Protein AF-X1H3B6-F1 (afdb_monomer)

Sequence (189 aa):
FWPEGYKQVIREDARQLIGAQLNDGKRLRHIYQQQYSEKYTDLNQFAGKIADMIAIGTENGADDAFDNIITAFLTESPLPEVRRHARYFWPQAPPEGAKKRLQQVIVDEYSQDDVYTHAYKVGYGCNARDNANKGSYRTFDEFINQVVQLVVTGAMNGTDDMLEAIYWSFVTPRPLPPARRHPRRLKVW

Mean predicted aligned error: 6.25 Å

pLDDT: mean 84.86, std 8.66, range [59.31, 93.81]

Foldseek 3Di:
DDDCVLLVLLVPQQLVVQLVQCPVPVVCVVLCVPFPVVPAVDSSRVSSVLSLLLSLLLQQLLVVLVVQQVVCLVVLHDRDDLDADPDDFPPDDGDPVSLVVSLVVQCVRPVPPVSLVVSQQARAECNHPDGPNHHVDPDSVRVSSVSSSSSSRSSNRSSRVLRVQQVVCSVPVHDRDDSDHDDDDDPPD

Nearest PDB structures (foldseek):
  3nrh-assembly1_B-2  TM=2.679E-01  e=5.923E+00  Bacteroides fragilis YCH46
  7yca-assembly1_L  TM=1.876E-01  e=9.319E+00  Ostreococcus tauri

Solvent-accessible surface area (backbone atoms only — not comparable to full-atom values): 10426 Å² total; per-residue (Å²): 101,69,88,57,66,48,53,50,47,38,57,54,50,43,25,51,56,41,30,50,52,48,56,50,87,48,72,54,49,65,59,36,66,77,76,37,53,93,79,28,97,44,70,65,58,47,36,46,50,52,18,52,32,31,31,34,19,22,48,42,17,25,51,53,34,47,53,52,46,50,49,18,57,77,66,64,43,65,74,74,77,83,73,70,70,97,69,88,62,82,72,66,78,75,56,71,68,55,50,52,50,41,41,49,42,42,49,65,61,45,72,75,29,66,69,53,54,46,43,34,55,52,36,32,21,60,80,21,67,96,40,100,35,49,45,78,20,87,44,70,67,58,45,52,51,50,54,37,52,36,28,54,36,22,19,50,38,18,29,52,53,36,46,49,48,44,52,48,23,66,76,43,94,46,74,72,66,87,69,70,69,74,76,86,59,71,69,89,124

Radius of gyration: 18.9 Å; Cα contacts (8 Å, |Δi|>4): 238; chains: 1; bounding box: 44×29×54 Å

Structure (mmCIF, N/CA/C/O backbone):
data_AF-X1H3B6-F1
#
_entry.id   AF-X1H3B6-F1
#
loop_
_atom_site.group_PDB
_atom_site.id
_atom_site.type_symbol
_atom_site.label_atom_id
_atom_site.label_alt_id
_atom_site.label_comp_id
_atom_site.label_asym_id
_atom_site.label_entity_id
_atom_site.label_seq_id
_atom_site.pdbx_PDB_ins_code
_atom_site.Cartn_x
_atom_site.Cartn_y
_atom_site.Cartn_z
_atom_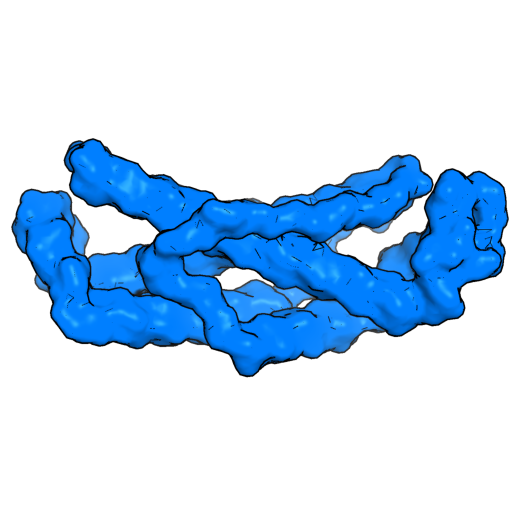site.occupancy
_atom_site.B_iso_or_equiv
_atom_site.auth_seq_id
_atom_site.auth_comp_id
_atom_site.auth_asym_id
_atom_site.auth_atom_id
_atom_site.pdbx_PDB_model_num
ATOM 1 N N . PHE A 1 1 ? -6.137 7.517 -15.887 1.00 63.03 1 PHE A N 1
ATOM 2 C CA . PHE A 1 1 ? -6.202 7.297 -14.427 1.00 63.03 1 PHE A CA 1
ATOM 3 C C . PHE A 1 1 ? -5.251 6.181 -14.054 1.00 63.03 1 PHE A C 1
ATOM 5 O O . PHE A 1 1 ? -4.904 5.398 -14.933 1.00 63.03 1 PHE A O 1
ATOM 12 N N . TRP A 1 2 ? -4.810 6.140 -12.801 1.00 64.94 2 TRP A N 1
ATOM 13 C CA . TRP A 1 2 ? -4.069 4.994 -12.279 1.00 64.94 2 TRP A CA 1
ATOM 14 C C . TRP A 1 2 ? -4.979 3.754 -12.305 1.00 64.94 2 TRP A C 1
ATOM 16 O O . TRP A 1 2 ? -6.174 3.907 -12.029 1.00 64.94 2 TRP A O 1
ATOM 26 N N . PRO A 1 3 ? -4.468 2.572 -12.689 1.00 67.12 3 PRO A N 1
ATOM 27 C CA . PRO A 1 3 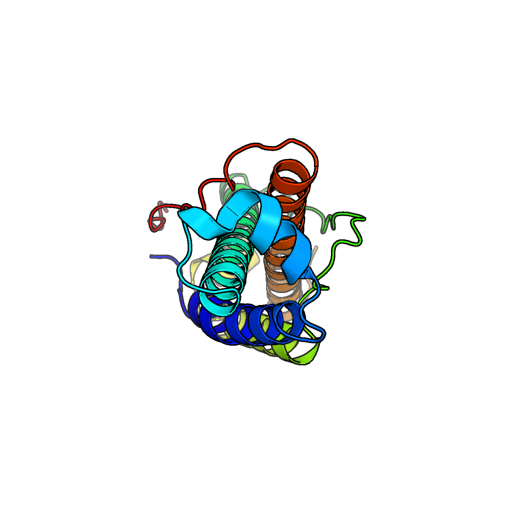? -5.146 1.299 -12.453 1.00 67.12 3 PRO A CA 1
ATOM 28 C C . PRO A 1 3 ? -5.543 1.148 -10.975 1.00 67.12 3 PRO A C 1
ATOM 30 O O . PRO A 1 3 ? -4.916 1.736 -10.098 1.00 67.12 3 PRO A O 1
ATOM 33 N N . GLU A 1 4 ? -6.638 0.442 -10.687 1.00 77.81 4 GLU A N 1
ATOM 34 C CA . GLU A 1 4 ? -7.249 0.411 -9.342 1.00 77.81 4 GLU A CA 1
ATOM 35 C C . GLU A 1 4 ? -7.472 -1.017 -8.820 1.00 77.81 4 GLU A C 1
ATOM 37 O O . GLU A 1 4 ? -7.959 -1.187 -7.698 1.00 77.81 4 GLU A O 1
ATOM 42 N N . GLY A 1 5 ? -7.107 -2.048 -9.587 1.00 80.50 5 GLY A N 1
ATOM 43 C CA . GLY A 1 5 ? -7.247 -3.448 -9.198 1.00 80.50 5 GLY A CA 1
ATOM 44 C C . GLY A 1 5 ? -6.457 -3.759 -7.933 1.00 80.50 5 GLY A C 1
ATOM 45 O O . GLY A 1 5 ? -6.979 -4.407 -7.024 1.00 80.50 5 GLY A O 1
ATOM 46 N N . TYR A 1 6 ? -5.247 -3.204 -7.790 1.00 78.88 6 TYR A N 1
ATOM 47 C CA . TYR A 1 6 ? -4.457 -3.370 -6.564 1.00 78.88 6 TYR A CA 1
ATOM 48 C C . TYR A 1 6 ? -5.176 -2.812 -5.321 1.00 78.88 6 TYR A C 1
ATOM 50 O O . TYR A 1 6 ? -5.094 -3.396 -4.238 1.00 78.88 6 TYR A O 1
ATOM 58 N N . LYS A 1 7 ? -5.943 -1.719 -5.462 1.00 84.31 7 LYS A N 1
ATOM 59 C CA . LYS A 1 7 ? -6.728 -1.149 -4.354 1.00 84.31 7 LYS A CA 1
ATOM 60 C C . LYS A 1 7 ? -7.863 -2.073 -3.951 1.00 84.31 7 LYS A C 1
ATOM 62 O O . LYS A 1 7 ? -8.186 -2.140 -2.769 1.00 84.31 7 LYS A O 1
ATOM 67 N N . GLN A 1 8 ? -8.470 -2.784 -4.899 1.00 84.44 8 GLN A N 1
ATOM 68 C CA . GLN A 1 8 ? -9.493 -3.777 -4.582 1.00 84.44 8 GLN A CA 1
ATOM 69 C C . GLN A 1 8 ? -8.902 -4.934 -3.773 1.00 84.44 8 GLN A C 1
ATOM 71 O O . GLN A 1 8 ? -9.449 -5.261 -2.721 1.00 84.44 8 GLN A O 1
ATOM 76 N N . VAL A 1 9 ? -7.741 -5.456 -4.185 1.00 83.62 9 VAL A N 1
ATOM 77 C CA . VAL A 1 9 ? -7.013 -6.486 -3.424 1.00 83.62 9 VAL A CA 1
ATOM 78 C C . VAL A 1 9 ? -6.739 -6.007 -1.999 1.00 83.62 9 VAL A C 1
ATOM 80 O O . VAL A 1 9 ? -7.072 -6.704 -1.048 1.00 83.62 9 VAL A O 1
ATOM 83 N N . ILE A 1 10 ? -6.213 -4.791 -1.822 1.00 82.81 10 ILE A N 1
ATOM 84 C CA . ILE A 1 10 ? -5.955 -4.227 -0.487 1.00 82.81 10 ILE A CA 1
ATOM 85 C C . ILE A 1 10 ? -7.252 -4.116 0.329 1.00 82.81 10 ILE A C 1
ATOM 87 O O . ILE A 1 10 ? -7.294 -4.518 1.490 1.00 82.81 10 ILE A O 1
ATOM 91 N N . ARG A 1 11 ? -8.331 -3.596 -0.260 1.00 84.44 11 ARG A N 1
ATOM 92 C CA . ARG A 1 11 ? -9.607 -3.378 0.443 1.00 84.44 11 ARG A CA 1
ATOM 93 C C . ARG A 1 11 ? -10.281 -4.665 0.884 1.00 84.44 11 ARG A C 1
ATOM 95 O O . ARG A 1 11 ? -10.920 -4.668 1.932 1.00 84.44 11 ARG A O 1
ATOM 102 N N . GLU A 1 12 ? -10.186 -5.717 0.086 1.00 83.62 12 GLU A N 1
ATOM 103 C CA . GLU A 1 12 ? -10.805 -7.005 0.388 1.00 83.62 12 GLU A CA 1
ATOM 104 C C . GLU A 1 12 ? -9.906 -7.822 1.317 1.00 83.62 12 GLU A C 1
ATOM 106 O O . GLU A 1 12 ? -10.321 -8.177 2.423 1.00 83.62 12 GLU A O 1
ATOM 111 N N . ASP A 1 13 ? -8.651 -8.037 0.922 1.00 76.38 13 ASP A N 1
ATOM 112 C CA . ASP A 1 13 ? -7.733 -8.915 1.639 1.00 76.38 13 ASP A CA 1
ATOM 113 C C . ASP A 1 13 ? -7.246 -8.288 2.942 1.00 76.38 13 ASP A C 1
ATOM 115 O O . ASP A 1 13 ? -7.352 -8.912 4.000 1.00 76.38 13 ASP A O 1
ATOM 119 N N . ALA A 1 14 ? -6.723 -7.055 2.903 1.00 72.62 14 ALA A N 1
ATOM 120 C CA . ALA A 1 14 ? -6.140 -6.449 4.097 1.00 72.62 14 ALA A CA 1
ATOM 121 C C . ALA A 1 14 ? -7.218 -6.259 5.164 1.00 72.62 14 ALA A C 1
ATOM 123 O O . ALA A 1 14 ? -7.026 -6.669 6.305 1.00 72.62 14 ALA A O 1
ATOM 124 N N . ARG A 1 15 ? -8.394 -5.744 4.787 1.00 79.38 15 ARG A N 1
ATOM 125 C CA . ARG A 1 15 ? -9.508 -5.536 5.719 1.00 79.38 15 ARG A CA 1
ATOM 126 C C . ARG A 1 15 ? -9.959 -6.830 6.393 1.00 79.38 15 ARG A C 1
ATOM 128 O O . ARG A 1 15 ? -10.126 -6.840 7.612 1.00 79.38 15 ARG A O 1
ATOM 135 N N . GLN A 1 16 ? -10.167 -7.904 5.629 1.00 81.50 16 GLN A N 1
ATOM 136 C CA . GLN A 1 16 ? -10.618 -9.181 6.189 1.00 81.50 16 GLN A CA 1
ATOM 137 C C . GLN A 1 16 ? -9.561 -9.797 7.105 1.00 81.50 16 GLN A C 1
ATOM 139 O O . GLN A 1 16 ? -9.873 -10.206 8.222 1.00 81.50 16 GLN A O 1
ATOM 144 N N . LEU A 1 17 ? -8.305 -9.824 6.659 1.00 77.75 17 LEU A N 1
ATOM 145 C CA . LEU A 1 17 ? -7.204 -10.435 7.401 1.00 77.75 17 LEU A CA 1
ATOM 146 C C . LEU A 1 17 ? -6.888 -9.673 8.688 1.00 77.75 17 LEU A C 1
ATOM 148 O O . LEU A 1 17 ? -6.747 -10.276 9.751 1.00 77.75 17 LEU A O 1
ATOM 152 N N . ILE A 1 18 ? -6.824 -8.346 8.605 1.00 79.75 18 ILE A N 1
ATOM 153 C CA . ILE A 1 18 ? -6.600 -7.468 9.752 1.00 79.75 18 ILE A CA 1
ATOM 154 C C . ILE A 1 18 ? -7.791 -7.553 10.699 1.00 79.75 18 ILE A C 1
ATOM 156 O O . ILE A 1 18 ? -7.600 -7.752 11.892 1.00 79.75 18 ILE A O 1
ATOM 160 N N . GLY A 1 19 ? -9.021 -7.480 10.186 1.00 80.44 19 GLY A N 1
ATOM 161 C CA . GLY A 1 19 ? -10.229 -7.612 10.997 1.00 80.44 19 GLY A CA 1
ATOM 162 C C . GLY A 1 19 ? -10.286 -8.939 11.757 1.00 80.44 19 GLY A C 1
ATOM 163 O O . GLY A 1 19 ? -10.630 -8.949 12.939 1.00 80.44 19 GLY A O 1
ATOM 164 N N . ALA A 1 20 ? -9.898 -10.047 11.121 1.00 80.94 20 ALA A N 1
ATOM 165 C CA . ALA A 1 20 ? -9.808 -11.349 11.775 1.00 80.94 20 ALA A CA 1
ATOM 166 C C . ALA A 1 20 ? -8.770 -11.345 12.905 1.00 80.94 20 ALA A C 1
ATOM 168 O O . ALA A 1 20 ? -9.092 -11.756 14.017 1.00 80.94 20 ALA A O 1
ATOM 169 N N . GLN A 1 21 ? -7.566 -10.815 12.662 1.00 81.44 21 GLN A N 1
ATOM 170 C CA . GLN A 1 21 ? -6.537 -10.704 13.701 1.00 81.44 21 GLN A CA 1
ATOM 171 C C . GLN A 1 21 ? -6.991 -9.804 14.857 1.00 81.44 21 GLN A C 1
ATOM 173 O O . GLN A 1 21 ? -6.836 -10.175 16.014 1.00 81.44 21 GLN A O 1
ATOM 178 N N . LEU A 1 22 ? -7.595 -8.650 14.566 1.00 81.38 22 LEU A N 1
ATOM 179 C CA . LEU A 1 22 ? -8.051 -7.699 15.583 1.00 81.38 22 LEU A CA 1
ATOM 180 C C . LEU A 1 22 ? -9.157 -8.266 16.482 1.00 81.38 22 LEU A C 1
ATOM 182 O O . LEU A 1 22 ? -9.197 -7.964 17.679 1.00 81.38 22 LEU A O 1
ATOM 186 N N . ASN A 1 23 ? -10.046 -9.078 15.910 1.00 79.38 23 ASN A N 1
ATOM 187 C CA . ASN A 1 23 ? -11.125 -9.736 16.643 1.00 79.38 23 ASN A CA 1
ATOM 188 C C . ASN A 1 23 ? -10.660 -11.006 17.369 1.00 79.38 23 ASN A C 1
ATOM 190 O O . ASN A 1 23 ? -11.274 -11.394 18.370 1.00 79.38 23 ASN A O 1
ATOM 194 N N . ASP A 1 24 ? -9.568 -11.623 16.917 1.00 77.81 24 ASP A N 1
ATOM 195 C CA . ASP A 1 24 ? -8.990 -12.791 17.564 1.00 77.81 24 ASP A CA 1
ATOM 196 C C . ASP A 1 24 ? -8.481 -12.454 18.977 1.00 77.81 24 ASP A C 1
ATOM 198 O O . ASP A 1 24 ? -7.784 -11.465 19.231 1.00 77.81 24 ASP A O 1
ATOM 202 N N . GLY A 1 25 ? -8.910 -13.252 19.953 1.00 66.06 25 GLY A N 1
ATOM 203 C CA . GLY A 1 25 ? -8.585 -13.062 21.369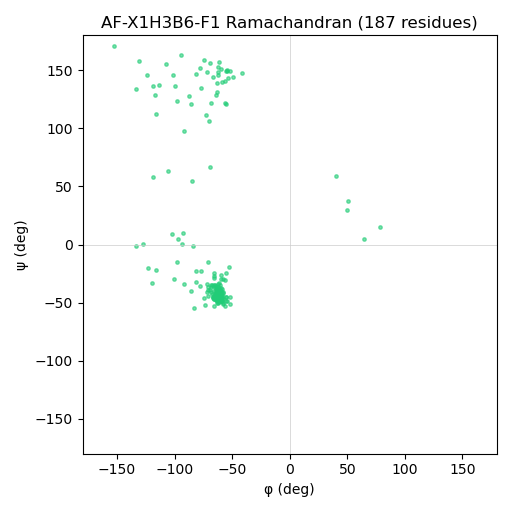 1.00 66.06 25 GLY A CA 1
ATOM 204 C C . GLY A 1 25 ? -9.121 -11.775 22.017 1.00 66.06 25 GLY A C 1
ATOM 205 O O . GLY A 1 25 ? -8.815 -11.526 23.182 1.00 66.06 25 GLY A O 1
ATOM 206 N N . LYS A 1 26 ? -9.919 -10.953 21.312 1.00 78.62 26 LYS A N 1
ATOM 207 C CA . LYS A 1 26 ? -10.509 -9.695 21.825 1.00 78.62 26 LYS A CA 1
ATOM 208 C C . LYS A 1 26 ? -9.473 -8.764 22.474 1.00 78.62 26 LYS A C 1
ATOM 210 O O . LYS A 1 26 ? -9.767 -8.094 23.466 1.00 78.62 26 LYS A O 1
ATOM 215 N N . ARG A 1 27 ? -8.261 -8.707 21.911 1.00 80.38 27 ARG A N 1
ATOM 216 C CA . ARG A 1 27 ? -7.100 -7.996 22.486 1.00 80.38 27 ARG A CA 1
ATOM 217 C C . ARG A 1 27 ? -7.338 -6.498 22.683 1.00 80.38 27 ARG A C 1
ATOM 219 O O . ARG A 1 27 ? -6.818 -5.907 23.622 1.00 80.38 27 ARG A O 1
ATOM 226 N N . LEU A 1 28 ? -8.181 -5.902 21.843 1.00 87.38 28 LEU A N 1
ATOM 227 C CA . LEU A 1 28 ? -8.551 -4.490 21.926 1.00 87.38 28 LEU A CA 1
ATOM 228 C C . LEU A 1 28 ? -9.689 -4.188 22.912 1.00 87.38 28 LEU A C 1
ATOM 230 O O . LEU A 1 28 ? -10.049 -3.026 23.081 1.00 87.38 28 LEU A O 1
ATOM 234 N N . ARG A 1 29 ? -10.258 -5.199 23.586 1.00 90.06 29 ARG A N 1
ATOM 235 C CA . ARG A 1 29 ? -11.416 -5.028 24.480 1.00 90.06 29 ARG A CA 1
ATOM 236 C C . ARG A 1 29 ? -11.174 -3.979 25.559 1.00 90.06 29 ARG A C 1
ATOM 238 O O . ARG A 1 29 ? -12.056 -3.162 25.798 1.00 90.06 29 ARG A O 1
ATOM 245 N N . HIS A 1 30 ? -10.010 -4.017 26.203 1.00 90.00 30 HIS A N 1
ATOM 246 C CA . HIS A 1 30 ? -9.697 -3.100 27.297 1.00 90.00 30 HIS A CA 1
ATOM 247 C C . HIS A 1 30 ? -9.634 -1.645 26.812 1.00 90.00 30 HIS A C 1
ATOM 249 O O . HIS A 1 30 ? -10.301 -0.781 27.373 1.00 90.00 30 HIS A O 1
ATOM 255 N N . ILE A 1 31 ? -8.915 -1.407 25.710 1.00 90.19 31 ILE A N 1
ATOM 256 C CA . ILE A 1 31 ? -8.791 -0.088 25.074 1.00 90.19 31 ILE A CA 1
ATOM 257 C C . ILE A 1 31 ? -10.166 0.422 24.628 1.00 90.19 31 ILE A C 1
ATOM 259 O O . ILE A 1 31 ? -10.526 1.562 24.912 1.00 90.19 31 ILE A O 1
ATOM 263 N N . TYR A 1 32 ? -10.963 -0.437 23.986 1.00 91.00 32 TYR A N 1
ATOM 264 C CA . TYR A 1 32 ? -12.329 -0.113 23.585 1.00 91.00 32 TYR A CA 1
ATOM 265 C C . TYR A 1 32 ? -13.176 0.340 24.780 1.00 91.00 32 TYR A C 1
ATOM 267 O O . TYR A 1 32 ? -13.749 1.425 24.749 1.00 91.00 32 TYR A O 1
ATOM 275 N N . GLN A 1 33 ? -13.221 -0.462 25.847 1.00 91.75 33 GLN A N 1
ATOM 276 C CA . GLN A 1 33 ? -14.041 -0.173 27.024 1.00 91.75 33 GLN A CA 1
ATOM 277 C C . GLN A 1 33 ? -13.644 1.137 27.704 1.00 91.75 33 GLN A C 1
ATOM 279 O O . GLN A 1 33 ? -14.528 1.891 28.102 1.00 91.75 33 GLN A O 1
ATOM 284 N N . GLN A 1 34 ? -12.341 1.406 27.813 1.00 91.56 34 GLN A N 1
ATOM 285 C CA . GLN A 1 34 ? -11.827 2.579 28.516 1.00 91.56 34 GLN A CA 1
ATOM 286 C C . GLN A 1 34 ? -11.933 3.882 27.725 1.00 91.56 34 GLN A C 1
ATOM 288 O O . GLN A 1 34 ? -12.120 4.929 28.333 1.00 91.56 34 GLN A O 1
ATOM 293 N N . GLN A 1 35 ? -11.751 3.842 26.403 1.00 90.12 35 GLN A N 1
ATOM 294 C CA . GLN A 1 35 ? -11.510 5.061 25.620 1.00 90.12 35 GLN A CA 1
ATOM 295 C C . GLN A 1 35 ? -12.517 5.285 24.486 1.00 90.12 35 GLN A C 1
ATOM 297 O O . GLN A 1 35 ? -12.638 6.402 23.990 1.00 90.12 35 GLN A O 1
ATOM 302 N N . TYR A 1 36 ? -13.222 4.242 24.039 1.00 90.69 36 TYR A N 1
ATOM 303 C CA . TYR A 1 36 ? -13.956 4.281 22.769 1.00 90.69 36 TYR A CA 1
ATOM 304 C C . TYR A 1 36 ? -15.390 3.732 22.841 1.00 90.69 36 TYR A C 1
ATOM 306 O O . TYR A 1 36 ? -16.104 3.785 21.840 1.00 90.69 36 TYR A O 1
ATOM 314 N N . SER A 1 37 ? -15.840 3.256 24.003 1.00 92.62 37 SER A N 1
ATOM 315 C CA . SER A 1 37 ? -17.166 2.653 24.211 1.00 92.62 37 SER A CA 1
ATOM 316 C C . SER A 1 37 ? -18.332 3.629 24.040 1.00 92.62 37 SER A C 1
ATOM 318 O O . SER A 1 37 ? -19.426 3.217 23.676 1.00 92.62 37 SER A O 1
ATOM 320 N N . GLU A 1 38 ? -18.101 4.928 24.229 1.00 92.75 38 GLU A N 1
ATOM 321 C CA . GLU A 1 38 ? -19.108 5.966 23.966 1.00 92.75 38 GLU A CA 1
ATOM 322 C C . GLU A 1 38 ? -19.262 6.277 22.468 1.00 92.75 38 GLU A C 1
ATOM 324 O O . GLU A 1 38 ? -20.290 6.796 22.036 1.00 92.75 38 GLU A O 1
ATOM 329 N N . LYS A 1 39 ? -18.235 5.975 21.660 1.00 92.06 39 LYS A N 1
ATOM 330 C CA . LYS A 1 39 ? -18.176 6.334 20.235 1.00 92.06 39 LYS A CA 1
ATOM 331 C C . LYS A 1 39 ? -18.533 5.179 19.302 1.00 92.06 39 LYS A C 1
ATOM 333 O O . LYS A 1 39 ? -19.018 5.424 18.198 1.00 92.06 39 LYS A O 1
ATOM 338 N N . TYR A 1 40 ? -18.260 3.946 19.712 1.00 93.00 40 TYR A N 1
ATOM 339 C CA . TYR A 1 40 ? -18.560 2.745 18.938 1.00 93.00 40 TYR A CA 1
ATOM 340 C C . TYR A 1 40 ? -19.528 1.871 19.724 1.00 93.00 40 TYR A C 1
ATOM 342 O O . TYR A 1 40 ? -19.358 1.680 20.921 1.00 93.00 40 TYR A O 1
ATOM 350 N N . THR A 1 41 ? -20.533 1.338 19.038 1.00 91.94 41 THR A N 1
ATOM 351 C CA . THR A 1 41 ? -21.616 0.542 19.624 1.00 91.94 41 THR A CA 1
ATOM 352 C C . THR A 1 41 ? -21.109 -0.772 20.214 1.00 91.94 41 THR A C 1
ATOM 354 O O . THR A 1 41 ? -21.621 -1.237 21.230 1.00 91.94 41 THR A O 1
ATOM 357 N N . ASP A 1 42 ? -20.099 -1.376 19.586 1.00 92.31 42 ASP A N 1
ATOM 358 C CA . ASP A 1 42 ? -19.481 -2.606 20.058 1.00 92.31 42 ASP A CA 1
ATOM 359 C C . ASP A 1 42 ? -18.009 -2.733 19.625 1.00 92.31 42 ASP A C 1
ATOM 361 O O . ASP A 1 42 ? -17.480 -1.967 18.810 1.00 92.31 42 ASP A O 1
ATOM 365 N N . LEU A 1 43 ? -17.338 -3.744 20.188 1.00 89.12 43 LEU A N 1
ATOM 366 C CA . LEU A 1 43 ? -15.933 -4.043 19.910 1.00 89.12 43 LEU A CA 1
ATOM 367 C C . LEU A 1 43 ? -15.682 -4.399 18.436 1.00 89.12 43 LEU A C 1
ATOM 369 O O . LEU A 1 43 ? -14.616 -4.073 17.917 1.00 89.12 43 LEU A O 1
ATOM 373 N N . ASN A 1 44 ? -16.636 -5.041 17.756 1.00 89.88 44 ASN A N 1
ATOM 374 C CA . ASN A 1 44 ? -16.473 -5.430 16.356 1.00 89.88 44 ASN A CA 1
ATOM 375 C C . ASN A 1 44 ? -16.518 -4.196 15.451 1.00 89.88 44 ASN A C 1
ATOM 377 O O . ASN A 1 44 ? -15.733 -4.103 14.509 1.00 89.88 44 ASN A O 1
ATOM 381 N N . GLN A 1 45 ? -17.387 -3.227 15.746 1.00 91.25 45 GLN A N 1
ATOM 382 C CA . GLN A 1 45 ? -17.437 -1.955 15.030 1.00 91.25 45 GLN A CA 1
ATOM 383 C C . GLN A 1 45 ? -16.133 -1.168 15.218 1.00 91.25 45 GLN A C 1
ATOM 385 O O . GLN A 1 45 ? -15.596 -0.623 14.252 1.00 91.25 45 GLN A O 1
ATOM 390 N N . PHE A 1 46 ? -15.589 -1.148 16.438 1.00 92.19 46 PHE A N 1
ATOM 391 C CA . PHE A 1 46 ? -14.293 -0.531 16.726 1.00 92.19 46 PHE A CA 1
ATOM 392 C C . PHE A 1 46 ? -13.143 -1.213 15.964 1.00 92.19 46 PHE A C 1
ATOM 394 O O . PHE A 1 46 ? -12.381 -0.544 15.264 1.00 92.19 46 PHE A O 1
ATOM 401 N N . ALA A 1 47 ? -13.052 -2.544 16.031 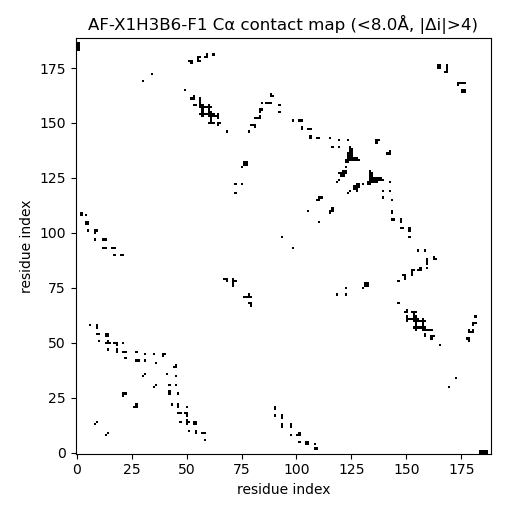1.00 91.19 47 ALA A N 1
ATOM 402 C CA . ALA A 1 47 ? -12.042 -3.322 15.316 1.00 91.19 47 ALA A CA 1
ATOM 403 C C . ALA A 1 47 ? -12.173 -3.181 13.790 1.00 91.19 47 ALA A C 1
ATOM 405 O O . ALA A 1 47 ? -11.175 -3.000 13.095 1.00 91.19 47 ALA A O 1
ATOM 406 N N . GLY A 1 48 ? -13.403 -3.187 13.270 1.00 90.31 48 GLY A N 1
ATOM 407 C CA . GLY A 1 48 ? -13.691 -2.948 11.858 1.00 90.31 48 GLY A CA 1
ATOM 408 C C . GLY A 1 48 ? -13.238 -1.562 11.409 1.00 90.31 48 GLY A C 1
ATOM 409 O O . GLY A 1 48 ? -12.648 -1.426 10.338 1.00 90.31 48 GLY A O 1
ATOM 410 N N . LYS A 1 49 ? -13.414 -0.538 12.256 1.00 92.44 49 LYS A N 1
ATOM 411 C CA . LYS A 1 49 ? -12.912 0.803 11.953 1.00 92.44 49 LYS A CA 1
ATOM 412 C C . LYS A 1 49 ? -11.387 0.841 11.893 1.00 92.44 49 LYS A C 1
ATOM 414 O O . LYS A 1 49 ? -10.855 1.448 10.973 1.00 92.44 49 LYS A O 1
ATOM 419 N N . ILE A 1 50 ? -10.693 0.191 12.825 1.00 92.06 50 ILE A N 1
ATOM 420 C CA . ILE A 1 50 ? -9.225 0.086 12.805 1.00 92.06 50 ILE A CA 1
ATOM 421 C C . ILE A 1 50 ? -8.756 -0.637 11.536 1.00 92.06 50 ILE A C 1
ATOM 423 O O . ILE A 1 50 ? -7.839 -0.158 10.874 1.00 92.06 50 ILE A O 1
ATOM 427 N N . ALA A 1 51 ? -9.418 -1.729 11.144 1.00 90.62 51 ALA A N 1
ATOM 428 C CA . ALA A 1 51 ? -9.101 -2.440 9.906 1.00 90.62 51 ALA A CA 1
ATOM 429 C C . ALA A 1 51 ? -9.263 -1.551 8.660 1.00 90.62 51 ALA A C 1
ATOM 431 O O . ALA A 1 51 ? -8.388 -1.547 7.796 1.00 90.62 51 ALA A O 1
ATOM 432 N N . ASP A 1 52 ? -10.332 -0.749 8.594 1.00 90.81 52 ASP A N 1
ATOM 433 C CA . ASP A 1 52 ? -10.536 0.223 7.512 1.00 90.81 52 ASP A CA 1
ATOM 434 C C . ASP A 1 52 ? -9.420 1.272 7.473 1.00 90.81 52 ASP A C 1
ATOM 436 O O . ASP A 1 52 ? -8.954 1.652 6.400 1.00 90.81 52 ASP A O 1
ATOM 440 N N . MET A 1 53 ? -8.993 1.755 8.643 1.00 92.94 53 MET A N 1
ATOM 441 C CA . MET A 1 53 ? -7.919 2.739 8.742 1.00 92.94 53 MET A CA 1
ATOM 442 C C . MET A 1 53 ? -6.605 2.166 8.222 1.00 92.94 53 MET A C 1
ATOM 444 O O . MET A 1 53 ? -5.956 2.809 7.401 1.00 92.94 53 MET A O 1
ATOM 448 N N . ILE A 1 54 ? -6.253 0.949 8.643 1.00 91.12 54 ILE A N 1
ATOM 449 C CA . ILE A 1 54 ? -5.033 0.274 8.195 1.00 91.12 54 ILE A CA 1
ATOM 450 C C . ILE A 1 54 ? -5.079 0.029 6.685 1.00 91.12 54 ILE A C 1
ATOM 452 O O . ILE A 1 54 ? -4.112 0.362 6.013 1.00 91.12 54 ILE A O 1
ATOM 456 N N . ALA A 1 55 ? -6.204 -0.439 6.132 1.00 90.12 55 ALA A N 1
ATOM 457 C CA . ALA A 1 55 ? -6.352 -0.612 4.684 1.00 90.12 55 ALA A CA 1
ATOM 458 C C . ALA A 1 55 ? -6.157 0.707 3.914 1.00 90.12 55 ALA A C 1
ATOM 460 O O . ALA A 1 55 ? -5.521 0.719 2.863 1.00 90.12 55 ALA A O 1
ATOM 461 N N . ILE A 1 56 ? -6.647 1.832 4.449 1.00 91.50 56 ILE A N 1
ATOM 462 C CA . ILE A 1 56 ? -6.391 3.163 3.877 1.00 91.50 56 ILE A CA 1
ATOM 463 C C . ILE A 1 56 ? -4.905 3.533 3.974 1.00 91.50 56 ILE A C 1
ATOM 465 O O . ILE A 1 56 ? -4.366 4.080 3.018 1.00 91.50 56 ILE A O 1
ATOM 469 N N . GLY A 1 57 ? -4.235 3.218 5.085 1.00 92.19 57 GLY A N 1
ATOM 470 C CA . GLY A 1 57 ? -2.783 3.378 5.214 1.00 92.19 57 GLY A CA 1
ATOM 471 C C . GLY A 1 57 ? -2.017 2.573 4.164 1.00 92.19 57 GLY A C 1
ATOM 472 O O . GLY A 1 57 ? -1.146 3.113 3.488 1.00 92.19 57 GLY A O 1
ATOM 473 N N . THR A 1 58 ? -2.398 1.311 3.956 1.00 90.31 58 THR A N 1
ATOM 474 C CA . THR A 1 58 ? -1.841 0.443 2.912 1.00 90.31 58 THR A CA 1
ATOM 475 C C . THR A 1 58 ? -2.052 1.026 1.510 1.00 90.31 58 THR A C 1
ATOM 477 O O . THR A 1 58 ? -1.115 1.047 0.717 1.00 90.31 58 THR A O 1
ATOM 480 N N . GLU A 1 59 ? -3.259 1.522 1.202 1.00 90.88 59 GLU A N 1
ATOM 481 C CA . GLU A 1 59 ? -3.555 2.199 -0.071 1.00 90.88 59 GLU A CA 1
ATOM 482 C C . GLU A 1 59 ? -2.664 3.439 -0.255 1.00 90.88 59 GLU A C 1
ATOM 484 O O . GLU A 1 59 ? -2.029 3.580 -1.296 1.00 90.88 59 GLU A O 1
ATOM 489 N N . ASN A 1 60 ? -2.572 4.303 0.759 1.00 91.44 60 ASN A N 1
ATOM 490 C CA . ASN A 1 60 ? -1.791 5.537 0.676 1.00 91.44 60 ASN A CA 1
ATOM 491 C C . ASN A 1 60 ? -0.290 5.257 0.497 1.00 91.44 60 ASN A C 1
ATOM 493 O O . ASN A 1 60 ? 0.348 5.887 -0.335 1.00 91.44 60 ASN A O 1
ATOM 497 N N . GLY A 1 61 ? 0.264 4.270 1.206 1.00 91.69 61 GLY A N 1
ATOM 498 C CA . GLY A 1 61 ? 1.667 3.890 1.036 1.00 91.69 61 GLY A CA 1
ATOM 499 C C . GLY A 1 61 ? 1.977 3.308 -0.348 1.00 91.69 61 GLY A C 1
ATOM 500 O O . GLY A 1 61 ? 3.056 3.544 -0.894 1.00 91.69 61 GLY A O 1
ATOM 501 N N . ALA A 1 62 ? 1.033 2.569 -0.944 1.00 90.75 62 ALA A N 1
ATOM 502 C CA . ALA A 1 62 ? 1.152 2.108 -2.327 1.00 90.75 62 ALA A CA 1
ATOM 503 C C . ALA A 1 62 ? 1.120 3.291 -3.307 1.00 90.75 62 ALA A C 1
ATOM 505 O O . ALA A 1 62 ? 1.964 3.369 -4.198 1.00 90.75 62 ALA A O 1
ATOM 506 N N . ASP A 1 63 ? 0.187 4.226 -3.106 1.00 90.06 63 ASP A N 1
ATOM 507 C CA . ASP A 1 63 ? 0.078 5.456 -3.888 1.00 90.06 63 ASP A CA 1
ATOM 508 C C . ASP A 1 63 ? 1.392 6.266 -3.795 1.00 90.06 63 ASP A C 1
ATOM 510 O O . ASP A 1 63 ? 1.946 6.683 -4.810 1.00 90.06 63 ASP A O 1
ATOM 514 N N . ASP A 1 64 ? 1.965 6.461 -2.611 1.00 90.88 64 ASP A N 1
ATOM 515 C CA . ASP A 1 64 ? 3.214 7.220 -2.449 1.00 90.88 64 ASP A CA 1
ATOM 516 C C . ASP A 1 64 ? 4.416 6.550 -3.135 1.00 90.88 64 ASP A C 1
ATOM 518 O O . ASP A 1 64 ? 5.243 7.225 -3.751 1.00 90.88 64 ASP A O 1
ATOM 522 N N . ALA A 1 65 ? 4.505 5.215 -3.105 1.00 92.12 65 ALA A N 1
ATOM 523 C CA . ALA A 1 65 ? 5.526 4.485 -3.861 1.00 92.12 65 ALA A CA 1
ATOM 524 C C . ALA A 1 65 ? 5.398 4.727 -5.367 1.00 92.12 65 ALA A C 1
ATOM 526 O O . ALA A 1 65 ? 6.387 4.953 -6.064 1.00 92.12 65 ALA A O 1
ATOM 527 N N . PHE A 1 66 ? 4.165 4.708 -5.849 1.00 90.12 66 PHE A N 1
ATOM 528 C CA . PHE A 1 66 ? 3.815 4.984 -7.224 1.00 90.12 66 PHE A CA 1
ATOM 529 C C . PHE A 1 66 ? 4.213 6.405 -7.653 1.00 90.12 66 PHE A C 1
ATOM 531 O O . PHE A 1 66 ? 4.847 6.556 -8.697 1.00 90.12 66 PHE A O 1
ATOM 538 N N . ASP A 1 67 ? 3.953 7.430 -6.840 1.00 89.50 67 ASP A N 1
ATOM 539 C CA . ASP A 1 67 ? 4.408 8.802 -7.127 1.00 89.5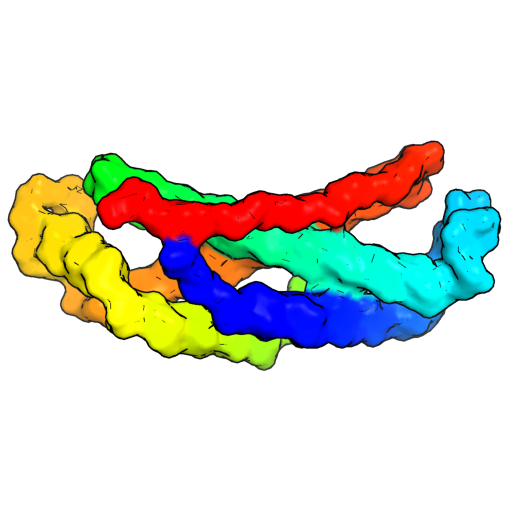0 67 ASP A CA 1
ATOM 540 C C . ASP A 1 67 ? 5.930 8.898 -7.227 1.00 89.50 67 ASP A C 1
ATOM 542 O O . ASP A 1 67 ? 6.450 9.554 -8.131 1.00 89.50 67 ASP A O 1
ATOM 546 N N . ASN A 1 68 ? 6.654 8.212 -6.341 1.00 91.19 68 ASN A N 1
ATOM 547 C CA . ASN A 1 68 ? 8.114 8.182 -6.387 1.00 91.19 68 ASN A CA 1
ATOM 548 C C . ASN A 1 68 ? 8.629 7.500 -7.664 1.00 91.19 68 ASN A C 1
ATOM 550 O O . ASN A 1 68 ? 9.574 7.988 -8.281 1.00 91.19 68 ASN A O 1
ATOM 554 N N . ILE A 1 69 ? 7.992 6.402 -8.086 1.00 91.56 69 ILE A N 1
ATOM 555 C CA . ILE A 1 69 ? 8.320 5.703 -9.337 1.00 91.56 69 ILE A CA 1
ATOM 556 C C . ILE A 1 69 ? 8.096 6.621 -10.537 1.00 91.56 69 ILE A C 1
ATOM 558 O O . ILE A 1 69 ? 8.985 6.751 -11.376 1.00 91.56 69 ILE A O 1
ATOM 562 N N . ILE A 1 70 ? 6.941 7.284 -10.628 1.00 89.25 70 ILE A N 1
ATOM 563 C CA . ILE A 1 70 ? 6.689 8.132 -11.795 1.00 89.25 70 ILE A CA 1
ATOM 564 C C . ILE A 1 70 ? 7.542 9.397 -11.771 1.00 89.25 70 ILE A C 1
ATOM 566 O O . ILE A 1 70 ? 8.005 9.837 -12.819 1.00 89.25 70 ILE A O 1
ATOM 570 N N . THR A 1 71 ? 7.819 9.954 -10.593 1.00 90.00 71 THR A N 1
ATOM 571 C CA . THR A 1 71 ? 8.793 11.044 -10.474 1.00 90.00 71 THR A CA 1
ATOM 572 C C . THR A 1 71 ? 10.135 10.610 -11.055 1.00 90.00 71 THR A C 1
ATOM 574 O O . THR A 1 71 ? 10.692 11.340 -11.867 1.00 90.00 71 THR A O 1
ATOM 577 N N . ALA A 1 72 ? 10.602 9.394 -10.743 1.00 90.19 72 ALA A N 1
ATOM 578 C CA . ALA A 1 72 ? 11.826 8.852 -11.328 1.00 90.19 72 ALA A CA 1
ATOM 579 C C . ALA A 1 72 ? 11.738 8.700 -12.856 1.00 90.19 72 ALA A C 1
ATOM 581 O O . ALA A 1 72 ? 12.712 8.993 -13.544 1.00 90.19 72 ALA A O 1
ATOM 582 N N . PHE A 1 73 ? 10.579 8.314 -13.401 1.00 89.81 73 PHE A N 1
ATOM 583 C CA . PHE A 1 73 ? 10.376 8.256 -14.853 1.00 89.81 73 PHE A CA 1
ATOM 584 C C . PHE A 1 73 ? 10.481 9.642 -15.495 1.00 89.81 73 PHE A C 1
ATOM 586 O O . PHE A 1 73 ? 11.172 9.799 -16.497 1.00 89.81 73 PHE A O 1
ATOM 593 N N . LEU A 1 74 ? 9.831 10.649 -14.906 1.00 87.19 74 LEU A N 1
ATOM 594 C CA . LEU A 1 74 ? 9.815 12.020 -15.419 1.00 87.19 74 LEU A CA 1
ATOM 595 C C . LEU A 1 74 ? 11.166 12.723 -15.330 1.00 87.19 74 LEU A C 1
ATOM 597 O O . LEU A 1 74 ? 11.500 13.525 -16.197 1.00 87.19 74 LEU A O 1
ATOM 601 N N . THR A 1 75 ? 11.923 12.460 -14.268 1.00 87.56 75 THR A N 1
ATOM 602 C CA . THR A 1 75 ? 13.259 13.030 -14.071 1.00 87.56 75 THR A CA 1
ATOM 603 C C . THR A 1 75 ? 14.357 12.127 -14.621 1.00 87.56 75 THR A C 1
ATOM 605 O O . THR A 1 75 ? 15.530 12.349 -14.319 1.00 87.56 75 THR A O 1
ATOM 608 N N . GLU A 1 76 ? 13.986 11.077 -15.364 1.00 85.50 76 GLU A N 1
ATOM 609 C CA . GLU A 1 76 ? 14.893 10.093 -15.964 1.00 85.50 76 GLU A CA 1
ATOM 610 C C . GLU A 1 76 ? 15.916 9.511 -14.965 1.00 85.50 76 GLU A C 1
ATOM 612 O O . GLU A 1 76 ? 17.039 9.139 -15.312 1.00 85.50 76 GLU A O 1
ATOM 617 N N . SER A 1 77 ? 15.520 9.445 -13.694 1.00 88.12 77 SER A N 1
ATOM 618 C CA . SER A 1 77 ? 16.355 9.100 -12.545 1.00 88.12 77 SER A CA 1
ATOM 619 C C . SER A 1 77 ? 16.254 7.611 -12.201 1.00 88.12 77 SER A C 1
ATOM 621 O O . SER A 1 77 ? 15.325 6.941 -12.651 1.00 88.12 77 SER A O 1
ATOM 623 N N . PRO A 1 78 ? 17.193 7.044 -11.418 1.00 88.56 78 PRO A N 1
ATOM 624 C CA . PRO A 1 78 ? 17.095 5.646 -11.011 1.00 88.56 78 PRO A CA 1
ATOM 625 C C . PRO A 1 78 ? 15.769 5.361 -10.306 1.00 88.56 78 PRO A C 1
ATOM 627 O O . PRO A 1 78 ? 15.238 6.233 -9.613 1.00 88.56 78 PRO A O 1
ATOM 630 N N . LEU A 1 79 ? 15.255 4.133 -10.442 1.00 89.75 79 LEU A N 1
ATOM 631 C CA . LEU A 1 79 ? 14.152 3.698 -9.590 1.00 89.75 79 LEU A CA 1
ATOM 632 C C . LEU A 1 79 ? 14.578 3.844 -8.119 1.00 89.75 79 LEU A C 1
ATOM 634 O O . LEU A 1 79 ? 15.734 3.551 -7.791 1.00 89.75 79 LEU A O 1
ATOM 638 N N . PRO A 1 80 ? 13.675 4.291 -7.230 1.00 88.81 80 PRO A N 1
ATOM 639 C CA . PRO A 1 80 ? 14.008 4.442 -5.824 1.00 88.81 80 PRO A CA 1
ATOM 640 C C . PRO A 1 80 ? 14.430 3.098 -5.223 1.00 88.81 80 PRO A C 1
ATOM 642 O O . PRO A 1 80 ? 13.994 2.030 -5.653 1.00 88.81 80 PRO A O 1
ATOM 645 N N . GLU A 1 81 ? 15.283 3.147 -4.205 1.00 87.62 81 GLU A N 1
ATOM 646 C CA . GLU A 1 81 ? 15.664 1.950 -3.462 1.00 87.62 81 GLU A CA 1
ATOM 647 C C . GLU A 1 81 ? 14.471 1.387 -2.684 1.00 87.62 81 GLU A C 1
ATOM 649 O O . GLU A 1 81 ? 13.667 2.125 -2.107 1.00 87.62 81 GLU A O 1
ATOM 654 N N . VAL A 1 82 ? 14.399 0.058 -2.592 1.00 86.06 82 VAL A N 1
ATOM 655 C CA . VAL A 1 82 ? 13.416 -0.614 -1.740 1.00 86.06 82 VAL A CA 1
ATOM 656 C C . VAL A 1 82 ? 13.796 -0.373 -0.281 1.00 86.06 82 VAL A C 1
ATOM 658 O O . VAL A 1 82 ?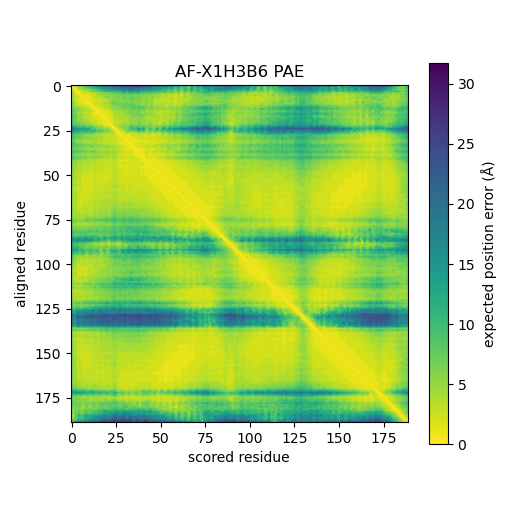 14.745 -0.964 0.234 1.00 86.06 82 VAL A O 1
ATOM 661 N N . ARG A 1 83 ? 13.049 0.495 0.404 1.00 83.00 83 ARG A N 1
ATOM 662 C CA . ARG A 1 83 ? 13.258 0.807 1.823 1.00 83.00 83 ARG A CA 1
ATOM 663 C C . ARG A 1 83 ? 12.045 0.383 2.626 1.00 83.00 83 ARG A C 1
ATOM 665 O O . ARG A 1 83 ? 10.973 0.964 2.488 1.00 83.00 83 ARG A O 1
ATOM 672 N N . ARG A 1 84 ? 12.222 -0.633 3.467 1.00 82.69 84 ARG A N 1
ATOM 673 C CA . ARG A 1 84 ? 11.174 -1.136 4.357 1.00 82.69 84 ARG A CA 1
ATOM 674 C C . ARG A 1 84 ? 11.360 -0.582 5.764 1.00 82.69 84 ARG A C 1
ATOM 676 O O . ARG A 1 84 ? 12.473 -0.601 6.289 1.00 82.69 84 ARG A O 1
ATOM 683 N N . HIS A 1 85 ? 10.274 -0.146 6.391 1.00 81.12 85 HIS A N 1
ATOM 684 C CA . HIS A 1 85 ? 10.285 0.207 7.806 1.00 81.12 85 HIS A CA 1
ATOM 685 C C . HIS A 1 85 ? 10.615 -1.028 8.663 1.00 81.12 85 HIS A C 1
ATOM 687 O O . HIS A 1 85 ? 10.040 -2.103 8.497 1.00 81.12 85 HIS A O 1
ATOM 693 N N . ALA A 1 86 ? 11.557 -0.889 9.598 1.00 72.62 86 ALA A N 1
ATOM 694 C CA . ALA A 1 86 ? 11.912 -1.942 10.552 1.00 72.62 86 ALA A CA 1
ATOM 695 C C . ALA A 1 86 ? 10.973 -1.906 11.772 1.00 72.62 86 ALA A C 1
ATOM 697 O O . ALA A 1 86 ? 11.417 -1.757 12.911 1.00 72.62 86 ALA A O 1
ATOM 698 N N . ARG A 1 87 ? 9.660 -1.961 11.529 1.00 71.88 87 ARG A N 1
ATOM 699 C CA . ARG A 1 87 ? 8.630 -1.851 12.566 1.00 71.88 87 ARG A CA 1
ATOM 700 C C . ARG A 1 87 ? 7.885 -3.178 12.687 1.00 71.88 87 ARG A C 1
ATOM 702 O O . ARG A 1 87 ? 7.582 -3.831 11.696 1.00 71.88 87 ARG A O 1
ATOM 709 N N . TYR A 1 88 ? 7.628 -3.593 13.925 1.00 68.88 88 TYR A N 1
ATOM 710 C CA . TYR A 1 88 ? 6.965 -4.861 14.246 1.00 68.88 88 TYR A CA 1
ATOM 711 C C . TYR A 1 88 ? 5.657 -4.588 14.986 1.00 68.88 88 TYR A C 1
ATOM 713 O O . TYR A 1 88 ? 5.475 -5.007 16.130 1.00 68.88 88 TYR A O 1
ATOM 721 N N . PHE A 1 89 ? 4.759 -3.835 14.352 1.00 79.56 89 PHE A N 1
ATOM 722 C CA . PHE A 1 89 ? 3.430 -3.623 14.906 1.00 79.56 89 PHE A CA 1
ATOM 723 C C . PHE A 1 89 ? 2.535 -4.837 14.668 1.00 79.56 89 PHE A C 1
ATOM 725 O O . PHE A 1 89 ? 2.707 -5.603 13.718 1.00 79.56 89 PHE A O 1
ATOM 732 N N . TRP A 1 90 ? 1.581 -5.018 15.575 1.00 79.94 90 TRP A N 1
ATOM 733 C CA . TRP A 1 90 ? 0.487 -5.960 15.406 1.00 79.94 90 TRP A CA 1
ATOM 734 C C . TRP A 1 90 ? -0.779 -5.188 14.990 1.00 79.94 90 TRP A C 1
ATOM 736 O O . TRP A 1 90 ? -0.988 -4.085 15.484 1.00 79.94 90 TRP A O 1
ATOM 746 N N . PRO A 1 91 ? -1.670 -5.736 14.152 1.00 77.12 91 PRO A N 1
ATOM 747 C CA . PRO A 1 91 ? -1.548 -6.985 13.406 1.00 77.12 91 PRO A CA 1
ATOM 748 C C . PRO A 1 91 ? -0.394 -6.961 12.407 1.00 77.12 91 PRO A C 1
ATOM 750 O O . PRO A 1 91 ? -0.022 -5.911 11.892 1.00 77.12 91 PRO A O 1
ATOM 753 N N . GLN A 1 92 ? 0.202 -8.133 12.182 1.00 72.31 92 GLN A N 1
ATOM 754 C CA . GLN A 1 92 ? 1.349 -8.240 11.285 1.00 72.31 92 GLN A CA 1
ATOM 755 C C . GLN A 1 92 ? 0.925 -8.002 9.835 1.00 72.31 92 GLN A C 1
ATOM 757 O O . GLN A 1 92 ? -0.232 -8.231 9.469 1.00 72.31 92 GLN A O 1
ATOM 762 N N . ALA A 1 93 ? 1.902 -7.588 9.022 1.00 65.00 93 ALA A N 1
ATOM 763 C CA . ALA A 1 93 ? 1.773 -7.413 7.582 1.00 65.00 93 ALA A CA 1
ATOM 764 C C . ALA A 1 93 ? 0.975 -8.558 6.919 1.00 65.00 93 ALA A C 1
ATOM 766 O O . ALA A 1 93 ? 1.059 -9.707 7.370 1.00 65.00 93 ALA A O 1
ATOM 767 N N . PRO A 1 94 ? 0.230 -8.272 5.834 1.00 68.81 94 PRO A N 1
ATOM 768 C CA . PRO A 1 94 ? -0.583 -9.263 5.145 1.00 68.81 94 PRO A CA 1
ATOM 769 C C . PRO A 1 94 ? 0.205 -10.547 4.828 1.00 68.81 94 PRO A C 1
ATOM 771 O O . PRO A 1 94 ? 1.402 -10.490 4.517 1.00 68.81 94 PRO A O 1
ATOM 774 N N . PRO A 1 95 ? -0.459 -11.716 4.901 1.00 71.94 95 PRO A N 1
ATOM 775 C CA . PRO A 1 95 ? 0.167 -13.003 4.667 1.00 71.94 95 PRO A CA 1
ATOM 776 C C . PRO A 1 95 ? 0.714 -13.070 3.245 1.00 71.94 95 PRO A C 1
ATOM 778 O O . PRO A 1 95 ? 0.235 -12.396 2.330 1.00 71.94 95 PRO A O 1
ATOM 781 N N . GLU A 1 96 ? 1.691 -13.947 3.043 1.00 77.88 96 GLU A N 1
ATOM 782 C CA . GLU A 1 96 ? 2.422 -14.045 1.780 1.00 77.88 96 GLU A CA 1
ATOM 783 C C . GLU A 1 96 ? 1.508 -14.278 0.563 1.00 77.88 96 GLU A C 1
ATOM 785 O O . GLU A 1 96 ? 1.777 -13.778 -0.524 1.00 77.88 96 GLU A O 1
ATOM 790 N N . GLY A 1 97 ? 0.373 -14.961 0.747 1.00 79.19 97 GLY A N 1
ATOM 791 C CA . GLY A 1 97 ? -0.632 -15.138 -0.305 1.00 79.19 97 GLY A CA 1
ATOM 792 C C . GLY A 1 97 ? -1.275 -13.829 -0.783 1.00 79.19 97 GLY A C 1
ATOM 793 O O . GLY A 1 97 ? -1.448 -13.645 -1.985 1.00 79.19 97 GLY A O 1
ATOM 794 N N . ALA A 1 98 ? -1.580 -12.900 0.127 1.00 77.88 98 ALA A N 1
ATOM 795 C CA . ALA A 1 98 ? -2.135 -11.593 -0.229 1.00 77.88 98 ALA A CA 1
ATOM 796 C C . ALA A 1 98 ? -1.080 -10.708 -0.909 1.00 77.88 98 ALA A C 1
ATOM 798 O O . ALA A 1 98 ? -1.385 -10.026 -1.884 1.00 77.88 98 ALA A O 1
ATOM 799 N N . LYS A 1 99 ? 0.187 -10.787 -0.471 1.00 82.50 99 LYS A N 1
ATOM 800 C CA . LYS A 1 99 ? 1.295 -10.115 -1.168 1.00 82.50 99 LYS A CA 1
ATOM 801 C C . LYS A 1 99 ? 1.450 -10.622 -2.595 1.00 82.50 99 LYS A C 1
ATOM 803 O O . LYS A 1 99 ? 1.543 -9.809 -3.501 1.00 82.50 99 LYS A O 1
ATOM 808 N N . LYS A 1 100 ? 1.413 -11.940 -2.813 1.00 86.12 100 LYS A N 1
ATOM 809 C CA . LYS A 1 100 ? 1.487 -12.526 -4.160 1.00 86.12 100 LYS A CA 1
ATOM 810 C C . LYS A 1 100 ? 0.333 -12.086 -5.056 1.00 86.12 100 LYS A C 1
ATOM 812 O O . LYS A 1 100 ? 0.562 -11.775 -6.216 1.00 86.12 100 LYS A O 1
ATOM 817 N N . ARG A 1 101 ? -0.893 -12.016 -4.526 1.00 85.56 101 ARG A N 1
ATOM 818 C CA . ARG A 1 101 ? -2.040 -11.481 -5.278 1.00 85.56 101 ARG A CA 1
ATOM 819 C C . ARG A 1 101 ? -1.846 -10.015 -5.644 1.00 85.56 101 ARG A C 1
ATOM 821 O O . ARG A 1 101 ? -2.072 -9.648 -6.789 1.00 85.56 101 ARG A O 1
ATOM 828 N N . LEU A 1 102 ? -1.386 -9.205 -4.692 1.00 84.62 102 LEU A N 1
ATOM 829 C CA . LEU A 1 102 ? -1.085 -7.798 -4.932 1.00 84.62 102 LEU A CA 1
ATOM 830 C C . LEU A 1 102 ? -0.009 -7.642 -6.016 1.00 84.62 102 LEU A C 1
ATOM 832 O O . LEU A 1 102 ? -0.185 -6.854 -6.937 1.00 84.62 102 LEU A O 1
ATOM 836 N N . GLN A 1 103 ? 1.061 -8.436 -5.940 1.00 88.81 103 GLN A N 1
ATOM 837 C CA . GLN A 1 103 ? 2.113 -8.477 -6.955 1.00 88.81 103 GLN A CA 1
ATOM 838 C C . GLN A 1 103 ? 1.551 -8.827 -8.331 1.00 88.81 103 GLN A C 1
ATOM 840 O O . GLN A 1 103 ? 1.804 -8.097 -9.282 1.00 88.81 103 GLN A O 1
ATOM 845 N N . GLN A 1 104 ? 0.767 -9.904 -8.424 1.00 89.38 104 GLN A N 1
ATOM 846 C CA . GLN A 1 104 ? 0.213 -10.371 -9.691 1.00 89.38 104 GLN A CA 1
ATOM 847 C C . GLN A 1 104 ? -0.688 -9.318 -10.336 1.00 89.38 104 GLN A C 1
ATOM 849 O O . GLN A 1 104 ? -0.514 -9.021 -11.508 1.00 89.38 104 GLN A O 1
ATOM 854 N N . VAL A 1 105 ? -1.587 -8.696 -9.568 1.00 89.31 105 VAL A N 1
ATOM 855 C CA . VAL A 1 105 ? -2.477 -7.656 -10.104 1.00 89.31 105 VAL A CA 1
ATOM 856 C C . VAL A 1 105 ? -1.688 -6.450 -10.605 1.00 89.31 105 VAL A C 1
ATOM 858 O O . VAL A 1 105 ? -2.005 -5.921 -11.663 1.00 89.31 105 VAL A O 1
ATOM 861 N N . ILE A 1 106 ? -0.629 -6.040 -9.900 1.00 86.38 106 ILE A N 1
ATOM 862 C CA . ILE A 1 106 ? 0.238 -4.954 -10.374 1.00 86.38 106 ILE A CA 1
ATOM 863 C C . ILE A 1 106 ? 0.963 -5.377 -11.663 1.00 86.38 106 ILE A C 1
ATOM 865 O O . ILE A 1 106 ? 1.012 -4.606 -12.615 1.00 86.38 106 ILE A O 1
ATOM 869 N N . VAL A 1 107 ? 1.501 -6.596 -11.747 1.00 89.50 107 VAL A N 1
ATOM 870 C CA . VAL A 1 107 ? 2.117 -7.083 -12.994 1.00 89.50 107 VAL A CA 1
ATOM 871 C C . VAL A 1 107 ? 1.100 -7.073 -14.137 1.00 89.50 107 VAL A C 1
ATOM 873 O O . VAL A 1 107 ? 1.390 -6.532 -15.201 1.00 89.50 107 VAL A O 1
ATOM 876 N N . ASP A 1 108 ? -0.097 -7.611 -13.921 1.00 88.69 108 ASP A N 1
ATOM 877 C CA . ASP A 1 108 ? -1.134 -7.716 -14.949 1.00 88.69 108 ASP A CA 1
ATOM 878 C C . ASP A 1 108 ? -1.601 -6.334 -15.427 1.00 88.69 108 ASP A C 1
ATOM 880 O O . ASP A 1 108 ? -1.725 -6.104 -16.630 1.00 88.69 108 ASP A O 1
ATOM 884 N N . GLU A 1 109 ? -1.810 -5.390 -14.503 1.00 87.62 109 GLU A N 1
ATOM 885 C CA . GLU A 1 109 ? -2.253 -4.032 -14.830 1.00 87.62 109 GLU A CA 1
ATOM 886 C C . GLU A 1 109 ? -1.159 -3.212 -15.523 1.00 87.62 109 GLU A C 1
ATOM 888 O O . GLU A 1 109 ? -1.434 -2.518 -16.503 1.00 87.62 109 GLU A O 1
ATOM 893 N N . TYR A 1 110 ? 0.077 -3.272 -15.026 1.00 85.69 110 TYR A N 1
ATOM 894 C CA . TYR A 1 110 ? 1.133 -2.347 -15.443 1.00 85.69 110 TYR A CA 1
ATOM 895 C C . TYR A 1 110 ? 2.067 -2.908 -16.517 1.00 85.69 110 TYR A C 1
ATOM 897 O O . TYR A 1 110 ? 2.751 -2.133 -17.184 1.00 85.69 110 TYR A O 1
ATOM 905 N N . SER A 1 111 ? 2.071 -4.223 -16.759 1.00 87.06 111 SER A N 1
ATOM 906 C CA . SER A 1 111 ? 2.799 -4.805 -17.898 1.00 87.06 111 SER A CA 1
ATOM 907 C C . SER A 1 111 ? 2.222 -4.384 -19.251 1.00 87.06 111 SER A C 1
ATOM 909 O O . SER A 1 111 ? 2.951 -4.331 -20.238 1.00 87.06 111 SER A O 1
ATOM 911 N N . GLN A 1 112 ? 0.928 -4.061 -19.293 1.00 84.69 112 GLN A N 1
ATOM 912 C CA . GLN A 1 112 ? 0.225 -3.592 -20.490 1.00 84.69 112 GLN A CA 1
ATOM 913 C C . GLN A 1 112 ? 0.192 -2.060 -20.594 1.00 84.69 112 GLN A C 1
ATOM 915 O O . GLN A 1 112 ? -0.404 -1.517 -21.522 1.00 84.69 112 GLN A O 1
ATOM 920 N N . ASP A 1 113 ? 0.790 -1.345 -19.638 1.00 87.44 113 ASP A N 1
ATOM 921 C CA . ASP A 1 113 ? 0.758 0.112 -19.609 1.00 87.44 113 ASP A CA 1
ATOM 922 C C . ASP A 1 113 ? 1.896 0.693 -20.461 1.00 87.44 113 ASP A C 1
ATOM 924 O O . ASP A 1 113 ? 3.088 0.459 -20.215 1.00 87.44 113 ASP A O 1
ATOM 928 N N . ASP A 1 114 ? 1.522 1.492 -21.463 1.00 88.62 114 ASP A N 1
ATOM 929 C CA . ASP A 1 114 ? 2.462 2.139 -22.378 1.00 88.62 114 ASP A CA 1
ATOM 930 C C . ASP A 1 114 ? 3.479 3.020 -21.646 1.00 88.62 114 ASP A C 1
ATOM 932 O O . ASP A 1 114 ? 4.617 3.129 -22.100 1.00 88.62 114 ASP A O 1
ATOM 936 N N . VAL A 1 115 ? 3.120 3.601 -20.493 1.00 88.06 115 VAL A N 1
ATOM 937 C CA . VAL A 1 115 ? 4.035 4.436 -19.698 1.00 88.06 115 VAL A CA 1
ATOM 938 C C . VAL A 1 115 ? 5.209 3.607 -19.186 1.00 88.06 115 VAL A C 1
ATOM 940 O O . VAL A 1 115 ? 6.361 4.019 -19.313 1.00 88.06 115 VAL A O 1
ATOM 943 N N . TYR A 1 116 ? 4.939 2.414 -18.659 1.00 90.38 116 TYR A N 1
ATOM 944 C CA . TYR A 1 116 ? 5.972 1.528 -18.124 1.00 90.38 116 TYR A CA 1
ATOM 945 C C . TYR A 1 116 ? 6.810 0.928 -19.249 1.00 90.38 116 TYR A C 1
ATOM 947 O O . TYR A 1 116 ? 8.039 0.890 -19.158 1.00 90.38 116 TYR A O 1
ATOM 955 N N . THR A 1 117 ? 6.161 0.533 -20.346 1.00 91.31 117 THR A N 1
ATOM 956 C CA . THR A 1 117 ? 6.852 0.053 -21.549 1.00 91.31 117 THR A CA 1
ATOM 957 C C . THR A 1 117 ? 7.775 1.127 -22.127 1.00 91.31 117 THR A C 1
ATOM 959 O O . THR A 1 117 ? 8.907 0.836 -22.521 1.00 91.31 117 THR A O 1
ATOM 962 N N . HIS A 1 118 ? 7.307 2.375 -22.181 1.00 90.31 118 HIS A N 1
ATOM 963 C CA . HIS A 1 118 ? 8.085 3.506 -22.663 1.00 90.31 118 HIS A CA 1
ATOM 964 C C . HIS A 1 118 ? 9.264 3.796 -21.734 1.00 90.31 118 HIS A C 1
ATOM 966 O O . HIS A 1 118 ? 10.398 3.780 -22.208 1.00 90.31 118 HIS A O 1
ATOM 972 N N . ALA A 1 119 ? 9.018 3.960 -20.428 1.00 89.69 119 ALA A N 1
ATOM 973 C CA . ALA A 1 119 ? 10.054 4.200 -19.422 1.00 89.69 119 ALA A CA 1
ATOM 974 C C . ALA A 1 119 ? 11.167 3.145 -19.498 1.00 89.69 119 ALA A C 1
ATOM 976 O O . ALA A 1 119 ? 12.352 3.485 -19.543 1.00 89.69 119 ALA A O 1
ATOM 977 N N . TYR A 1 120 ? 10.798 1.864 -19.612 1.00 91.56 120 TYR A N 1
ATOM 978 C CA . TYR A 1 120 ? 11.761 0.785 -19.812 1.00 91.56 120 TYR A CA 1
ATOM 979 C C . TYR A 1 120 ? 12.607 0.988 -21.074 1.00 91.56 120 TYR A C 1
ATOM 981 O O . TYR A 1 120 ? 13.833 0.945 -21.004 1.00 91.56 120 TYR A O 1
ATOM 989 N N . LYS A 1 121 ? 11.983 1.241 -22.229 1.00 89.50 121 LYS A N 1
ATOM 990 C CA . LYS A 1 121 ? 12.700 1.389 -23.507 1.00 89.50 121 LYS A CA 1
ATOM 991 C C . LYS A 1 121 ? 13.665 2.575 -23.517 1.00 89.50 121 LYS A C 1
ATOM 993 O O . LYS A 1 121 ? 14.733 2.460 -24.115 1.00 89.50 121 LYS A O 1
ATOM 998 N N . VAL A 1 122 ? 13.285 3.695 -22.903 1.00 86.06 122 VAL A N 1
ATOM 999 C CA . VAL A 1 122 ? 14.049 4.947 -23.005 1.00 86.06 122 VAL A CA 1
ATOM 1000 C C . VAL A 1 122 ? 15.088 5.119 -21.900 1.00 86.06 122 VAL A C 1
ATOM 1002 O O . VAL A 1 122 ? 16.155 5.648 -22.188 1.00 86.06 122 VAL A O 1
ATOM 1005 N N . GLY A 1 123 ? 14.821 4.645 -20.676 1.00 85.12 123 GLY A N 1
ATOM 1006 C CA . GLY A 1 123 ? 15.664 4.951 -19.510 1.00 85.12 123 GLY A CA 1
ATOM 1007 C C . GLY A 1 123 ? 16.303 3.750 -18.812 1.00 85.12 123 GLY A C 1
ATOM 1008 O O . GLY A 1 123 ? 17.422 3.867 -18.317 1.00 85.12 123 GLY A O 1
ATOM 1009 N N . TYR A 1 124 ? 15.631 2.595 -18.777 1.00 86.69 124 TYR A N 1
ATOM 1010 C CA . TYR A 1 124 ? 16.001 1.505 -17.854 1.00 86.69 124 TYR A CA 1
ATOM 1011 C C . TYR A 1 124 ? 16.468 0.209 -18.526 1.00 86.69 124 TYR A C 1
ATOM 1013 O O . TYR A 1 124 ? 17.155 -0.605 -17.904 1.00 86.69 124 TYR A O 1
ATOM 1021 N N . GLY A 1 125 ? 16.102 -0.006 -19.787 1.00 86.81 125 GLY A N 1
ATOM 1022 C CA . GLY A 1 125 ? 16.455 -1.200 -20.539 1.00 86.81 125 GLY A CA 1
ATOM 1023 C C . GLY A 1 125 ? 17.916 -1.206 -20.981 1.00 86.81 125 GLY A C 1
ATOM 1024 O O . GLY A 1 125 ? 18.564 -0.169 -21.129 1.00 86.81 125 GLY A O 1
ATOM 1025 N N . CYS A 1 126 ? 18.432 -2.399 -21.271 1.00 77.00 126 CYS A N 1
ATOM 1026 C CA . CYS A 1 126 ? 19.787 -2.607 -21.798 1.00 77.00 126 CYS A CA 1
ATOM 1027 C C . CYS A 1 126 ? 20.096 -1.834 -23.093 1.00 77.00 126 CYS A C 1
ATOM 1029 O O . CYS A 1 126 ? 21.253 -1.503 -23.349 1.00 77.00 126 CYS A O 1
ATOM 1031 N N . ASN A 1 127 ? 19.065 -1.484 -23.868 1.00 75.94 127 ASN A N 1
ATOM 1032 C CA . ASN A 1 127 ? 19.183 -0.744 -25.125 1.00 75.94 127 ASN A CA 1
ATOM 1033 C C . ASN A 1 127 ? 18.939 0.773 -24.990 1.00 75.94 127 ASN A C 1
ATOM 1035 O O . ASN A 1 127 ? 18.924 1.464 -26.010 1.00 75.94 127 ASN A O 1
ATOM 1039 N N . ALA A 1 128 ? 18.743 1.298 -23.775 1.00 75.12 128 ALA A N 1
ATOM 1040 C CA . ALA A 1 128 ? 18.515 2.726 -23.551 1.00 75.12 128 ALA A CA 1
ATOM 1041 C C . ALA A 1 128 ? 19.699 3.573 -24.070 1.00 75.12 128 ALA A C 1
ATOM 1043 O O . ALA A 1 128 ? 20.869 3.190 -23.939 1.00 75.12 128 ALA A O 1
ATOM 1044 N N . ARG A 1 129 ? 19.414 4.724 -24.694 1.00 60.38 129 ARG A N 1
ATOM 1045 C CA . ARG A 1 129 ? 20.445 5.683 -25.133 1.00 60.38 129 ARG A CA 1
ATOM 1046 C C . ARG A 1 129 ? 20.751 6.641 -23.981 1.00 60.38 129 ARG A C 1
ATOM 1048 O O . ARG A 1 129 ? 19.827 7.208 -23.424 1.00 60.38 129 ARG A O 1
ATOM 1055 N N . ASP A 1 130 ? 22.033 6.782 -23.646 1.00 62.78 130 ASP A N 1
ATOM 1056 C CA . ASP A 1 130 ? 22.612 7.851 -22.817 1.00 62.78 130 ASP A CA 1
ATOM 1057 C C . ASP A 1 130 ? 21.793 8.303 -21.589 1.00 62.78 130 ASP A C 1
ATOM 1059 O O . ASP A 1 130 ? 21.483 9.477 -21.432 1.00 62.78 130 ASP A O 1
ATOM 1063 N N . ASN A 1 131 ? 21.501 7.367 -20.677 1.00 64.56 131 ASN A N 1
ATOM 1064 C CA . ASN A 1 131 ? 20.967 7.647 -19.339 1.00 64.56 131 ASN A CA 1
ATOM 1065 C C . ASN A 1 131 ? 21.890 7.017 -18.274 1.00 64.56 131 ASN A C 1
ATOM 1067 O O . ASN A 1 131 ? 22.443 5.936 -18.491 1.00 64.56 131 ASN A O 1
ATOM 1071 N N . ALA A 1 132 ? 22.033 7.666 -17.113 1.00 64.38 132 ALA A N 1
ATOM 1072 C CA . ALA A 1 132 ? 22.732 7.143 -15.932 1.00 64.38 132 ALA A CA 1
ATOM 1073 C C . ALA A 1 132 ? 22.244 5.747 -15.471 1.00 64.38 132 ALA A C 1
ATOM 1075 O O . ALA A 1 132 ? 22.976 5.042 -14.783 1.00 64.38 132 ALA A O 1
ATOM 1076 N N . ASN A 1 133 ? 21.040 5.336 -15.880 1.00 62.16 133 ASN A N 1
ATOM 1077 C CA . ASN A 1 133 ? 20.376 4.073 -15.533 1.00 62.16 133 ASN A CA 1
ATOM 1078 C C . ASN A 1 133 ? 20.418 3.005 -16.630 1.00 62.16 133 ASN A C 1
ATOM 1080 O O . ASN A 1 133 ? 19.734 1.981 -16.532 1.00 62.16 133 ASN A O 1
ATOM 1084 N N . LYS A 1 134 ? 21.194 3.241 -17.692 1.00 67.56 134 LYS A N 1
ATOM 1085 C CA . LYS A 1 134 ? 21.283 2.342 -18.840 1.00 67.56 134 LYS A CA 1
ATOM 1086 C C . LYS A 1 134 ? 21.694 0.931 -18.411 1.00 67.56 134 LYS A C 1
ATOM 1088 O O . LYS A 1 134 ? 22.777 0.722 -17.872 1.00 67.56 134 LYS A O 1
ATOM 1093 N N . GLY A 1 135 ? 20.850 -0.049 -18.734 1.00 69.31 135 GLY A N 1
ATOM 1094 C CA . GLY A 1 135 ? 21.133 -1.465 -18.496 1.00 69.31 135 GLY A CA 1
ATOM 1095 C C . GLY A 1 135 ? 20.931 -1.956 -17.067 1.00 69.31 135 GLY A C 1
ATOM 1096 O O . GLY A 1 135 ? 21.364 -3.068 -16.768 1.00 69.31 135 GLY A O 1
ATOM 1097 N N . SER A 1 136 ? 20.233 -1.195 -16.220 1.00 80.94 136 SER A N 1
ATOM 1098 C CA . SER A 1 136 ? 19.828 -1.659 -14.886 1.00 80.94 136 SER A CA 1
ATOM 1099 C C . SER A 1 136 ? 18.935 -2.905 -14.933 1.00 80.94 136 SER A C 1
ATOM 1101 O O . SER A 1 136 ? 18.955 -3.697 -13.994 1.00 80.94 136 SER A O 1
ATOM 1103 N N . TYR A 1 137 ? 18.198 -3.115 -16.033 1.00 89.25 137 TYR A N 1
ATOM 1104 C CA . TYR A 1 137 ? 17.339 -4.286 -16.227 1.00 89.25 137 TYR A CA 1
ATOM 1105 C C . TYR A 1 137 ? 17.549 -4.899 -17.614 1.00 89.25 137 TYR A C 1
ATOM 1107 O O . TYR A 1 137 ? 17.597 -4.195 -18.631 1.00 89.25 137 TYR A O 1
ATOM 1115 N N . ARG A 1 138 ? 17.685 -6.229 -17.667 1.00 88.75 138 ARG A N 1
ATOM 1116 C CA . ARG A 1 138 ? 17.911 -6.982 -18.912 1.00 88.75 138 ARG A CA 1
ATOM 1117 C C . ARG A 1 138 ? 16.616 -7.230 -19.666 1.00 88.75 138 ARG A C 1
ATOM 1119 O O . ARG 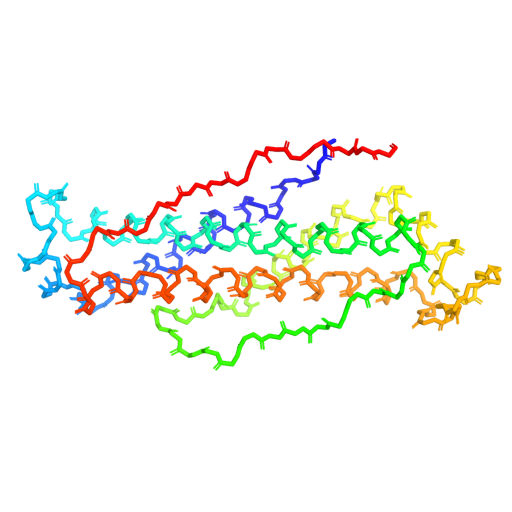A 1 138 ? 16.633 -7.312 -20.893 1.00 88.75 138 ARG A O 1
ATOM 1126 N N . THR A 1 139 ? 15.518 -7.375 -18.932 1.00 92.88 139 THR A N 1
ATOM 1127 C CA . THR A 1 139 ? 14.187 -7.641 -19.477 1.00 92.88 139 THR A CA 1
ATOM 1128 C C . THR A 1 139 ? 13.159 -6.684 -18.888 1.00 92.88 139 THR A C 1
ATOM 1130 O O . THR A 1 139 ? 13.345 -6.125 -17.805 1.00 92.88 139 THR A O 1
ATOM 1133 N N . PHE A 1 140 ? 12.049 -6.507 -19.605 1.00 91.94 140 PHE A N 1
ATOM 1134 C CA . PHE A 1 140 ? 10.914 -5.748 -19.089 1.00 91.94 140 PHE A CA 1
ATOM 1135 C C . PHE A 1 140 ? 10.318 -6.413 -17.840 1.00 91.94 140 PHE A C 1
ATOM 1137 O O . PHE A 1 140 ? 9.930 -5.718 -16.906 1.00 91.94 140 PHE A O 1
ATOM 1144 N N . ASP A 1 141 ? 10.345 -7.746 -17.777 1.00 92.75 141 ASP A N 1
ATOM 1145 C CA . ASP A 1 141 ? 9.876 -8.507 -16.619 1.00 92.75 141 ASP A CA 1
ATOM 1146 C C . ASP A 1 141 ? 10.720 -8.226 -15.366 1.00 92.75 141 ASP A C 1
ATOM 1148 O O . ASP A 1 141 ? 10.188 -8.077 -14.269 1.00 92.75 141 ASP A O 1
ATOM 1152 N N . GLU A 1 142 ? 12.044 -8.108 -15.493 1.00 92.44 142 GLU A N 1
ATOM 1153 C CA . GLU A 1 142 ? 12.904 -7.704 -14.370 1.00 92.44 142 GLU A CA 1
ATOM 1154 C C . GLU A 1 142 ? 12.560 -6.290 -13.881 1.00 92.44 142 GLU A C 1
ATOM 1156 O O . GLU A 1 142 ? 12.443 -6.057 -12.676 1.00 92.44 142 GLU A O 1
ATOM 1161 N N . PHE A 1 143 ? 12.343 -5.361 -14.813 1.00 92.94 143 PHE A N 1
ATOM 1162 C CA . PHE A 1 143 ? 11.958 -3.986 -14.504 1.00 92.94 143 PHE A CA 1
ATOM 1163 C C . PHE A 1 143 ? 10.594 -3.909 -13.804 1.00 92.94 143 PHE A C 1
ATOM 1165 O O . PHE A 1 143 ? 10.472 -3.270 -12.756 1.00 92.94 143 PHE A O 1
ATOM 1172 N N . ILE A 1 144 ? 9.572 -4.590 -14.333 1.00 93.81 144 ILE A N 1
ATOM 1173 C CA . ILE A 1 144 ? 8.230 -4.554 -13.745 1.00 93.81 144 ILE A CA 1
ATOM 1174 C C . ILE A 1 144 ? 8.203 -5.248 -12.382 1.00 93.81 144 ILE A C 1
ATOM 1176 O O . ILE A 1 144 ? 7.551 -4.762 -11.462 1.00 93.81 144 ILE A O 1
ATOM 1180 N N . ASN A 1 145 ? 8.985 -6.316 -12.193 1.00 92.50 145 ASN A N 1
ATOM 1181 C CA . ASN A 1 145 ? 9.132 -6.953 -10.887 1.00 92.50 145 ASN A CA 1
ATOM 1182 C C . ASN A 1 145 ? 9.752 -6.003 -9.855 1.00 92.50 145 ASN A C 1
ATOM 1184 O O . ASN A 1 145 ? 9.328 -6.005 -8.698 1.00 92.50 145 ASN A O 1
ATOM 1188 N N . GLN A 1 146 ? 10.700 -5.152 -10.254 1.00 93.19 146 GLN A N 1
ATOM 1189 C CA . GLN A 1 146 ? 11.247 -4.136 -9.356 1.00 93.19 146 GLN A CA 1
ATOM 1190 C C . GLN A 1 146 ? 10.202 -3.080 -8.975 1.00 93.19 146 GLN A C 1
ATOM 1192 O O . GLN A 1 146 ? 10.070 -2.740 -7.798 1.00 93.19 146 GLN A O 1
ATOM 1197 N N . VAL A 1 147 ? 9.432 -2.583 -9.947 1.00 92.81 147 VAL A N 1
ATOM 1198 C CA . VAL A 1 147 ? 8.304 -1.666 -9.700 1.00 92.81 147 VAL A CA 1
ATOM 1199 C C . VAL A 1 147 ? 7.330 -2.286 -8.699 1.00 92.81 147 VAL A C 1
ATO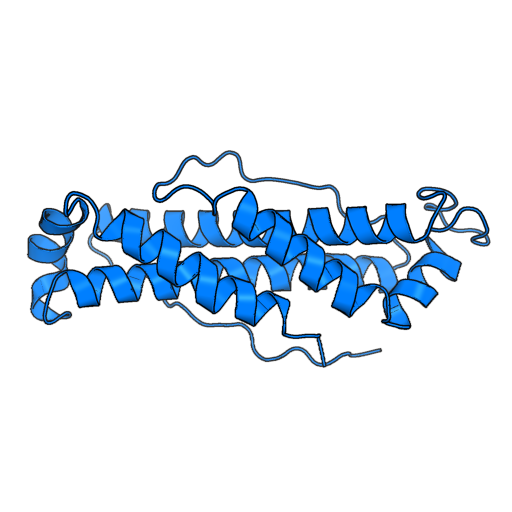M 1201 O O . VAL A 1 147 ? 6.964 -1.662 -7.706 1.00 92.81 147 VAL A O 1
ATOM 1204 N N . VAL A 1 148 ? 6.951 -3.541 -8.922 1.00 92.38 148 VAL A N 1
ATOM 1205 C CA . VAL A 1 148 ? 6.041 -4.290 -8.053 1.00 92.38 148 VAL A CA 1
ATOM 1206 C C . VAL A 1 148 ? 6.596 -4.399 -6.632 1.00 92.38 148 VAL A C 1
ATOM 1208 O O . VAL A 1 148 ? 5.866 -4.168 -5.668 1.00 92.38 148 VAL A O 1
ATOM 1211 N N . GLN A 1 149 ? 7.886 -4.704 -6.472 1.00 92.75 149 GLN A N 1
ATOM 1212 C CA . GLN A 1 149 ? 8.524 -4.757 -5.154 1.00 92.75 149 GLN A CA 1
ATOM 1213 C C . GLN A 1 149 ? 8.472 -3.411 -4.426 1.00 92.75 149 GLN A C 1
ATOM 1215 O O . GLN A 1 149 ? 8.211 -3.384 -3.219 1.00 92.75 149 GLN A O 1
ATOM 1220 N N . LEU A 1 150 ? 8.681 -2.304 -5.142 1.00 92.75 150 LEU A N 1
ATOM 1221 C CA . LEU A 1 150 ? 8.599 -0.956 -4.581 1.00 92.75 150 LEU A CA 1
ATOM 1222 C C . LEU A 1 150 ? 7.184 -0.630 -4.107 1.00 92.75 150 LEU A C 1
ATOM 1224 O O . LEU A 1 150 ? 7.010 -0.189 -2.973 1.00 92.75 150 LEU A O 1
ATOM 1228 N N . VAL A 1 151 ? 6.177 -0.915 -4.931 1.00 91.81 151 VAL A N 1
ATOM 1229 C CA . VAL A 1 151 ? 4.768 -0.660 -4.599 1.00 91.81 151 VAL A CA 1
ATOM 1230 C C . VAL A 1 151 ? 4.319 -1.502 -3.410 1.00 91.81 151 VAL A C 1
ATOM 1232 O O . VAL A 1 151 ? 3.733 -0.975 -2.466 1.00 91.81 151 VAL A O 1
ATOM 1235 N N . VAL A 1 152 ? 4.633 -2.802 -3.405 1.00 90.44 152 VAL A N 1
ATOM 1236 C CA . VAL A 1 152 ? 4.303 -3.688 -2.278 1.00 90.44 152 VAL A CA 1
ATOM 1237 C C . VAL A 1 152 ? 4.997 -3.214 -1.005 1.00 90.44 152 VAL A C 1
ATOM 1239 O O . VAL A 1 152 ? 4.380 -3.204 0.056 1.00 90.44 152 VAL A O 1
ATOM 1242 N N . THR A 1 153 ? 6.257 -2.785 -1.093 1.00 91.12 153 THR A N 1
ATOM 1243 C CA . THR A 1 153 ? 6.986 -2.256 0.067 1.00 91.12 153 THR A CA 1
ATOM 1244 C C . THR A 1 153 ? 6.369 -0.956 0.573 1.00 91.12 153 THR A C 1
ATOM 1246 O O . THR A 1 153 ? 6.158 -0.832 1.777 1.00 91.12 153 THR A O 1
ATOM 1249 N N . GLY A 1 154 ? 6.001 -0.029 -0.314 1.00 92.12 154 GLY A N 1
ATOM 1250 C CA . GLY A 1 154 ? 5.277 1.187 0.061 1.00 92.12 154 GLY A CA 1
ATOM 1251 C C . GLY A 1 154 ? 3.948 0.883 0.742 1.00 92.12 154 GLY A C 1
ATOM 1252 O O . GLY A 1 154 ? 3.656 1.441 1.797 1.00 92.12 154 GLY A O 1
ATOM 1253 N N . ALA A 1 155 ? 3.189 -0.084 0.224 1.00 90.62 155 ALA A N 1
ATOM 1254 C CA . ALA A 1 155 ? 1.958 -0.552 0.852 1.00 90.62 155 ALA A CA 1
ATOM 1255 C C . ALA A 1 155 ? 2.201 -1.065 2.286 1.00 90.62 155 ALA A C 1
ATOM 1257 O O . ALA A 1 155 ? 1.427 -0.774 3.201 1.00 90.62 155 ALA A O 1
ATOM 1258 N N . MET A 1 156 ? 3.292 -1.806 2.517 1.00 89.44 156 MET A N 1
ATOM 1259 C CA . MET A 1 156 ? 3.664 -2.254 3.866 1.00 89.44 156 MET A CA 1
ATOM 1260 C C . MET A 1 156 ? 4.072 -1.082 4.760 1.00 89.44 156 MET A C 1
ATOM 1262 O O . MET A 1 156 ? 3.614 -1.011 5.895 1.00 89.44 156 MET A O 1
ATOM 1266 N N . ASN A 1 157 ? 4.855 -0.131 4.251 1.00 91.12 157 ASN A N 1
ATOM 1267 C CA . ASN A 1 157 ? 5.251 1.049 5.019 1.00 91.12 157 ASN A CA 1
ATOM 1268 C C . ASN A 1 157 ? 4.031 1.881 5.443 1.00 91.12 157 ASN A C 1
ATOM 1270 O O . ASN A 1 157 ? 3.913 2.225 6.614 1.00 91.12 157 ASN A O 1
ATOM 1274 N N . GLY A 1 158 ? 3.070 2.114 4.542 1.00 91.81 158 GLY A N 1
ATOM 1275 C CA . GLY A 1 158 ? 1.831 2.828 4.873 1.00 91.81 158 GLY A CA 1
ATOM 1276 C C . GLY A 1 158 ? 0.933 2.073 5.862 1.00 91.81 158 GLY A C 1
ATOM 1277 O O . GLY A 1 158 ? 0.225 2.684 6.665 1.00 91.81 158 GLY A O 1
ATOM 1278 N N . THR A 1 159 ? 0.999 0.737 5.859 1.00 90.25 159 THR A N 1
ATOM 1279 C CA . THR A 1 159 ? 0.379 -0.107 6.897 1.00 90.25 159 THR A CA 1
ATOM 1280 C C . THR A 1 159 ? 1.029 0.170 8.254 1.00 90.25 159 THR A C 1
ATOM 1282 O O . THR A 1 159 ? 0.325 0.455 9.223 1.00 90.25 159 THR A O 1
ATOM 1285 N N . ASP A 1 160 ? 2.362 0.133 8.317 1.00 90.31 160 ASP A N 1
ATOM 1286 C CA . ASP A 1 160 ? 3.132 0.352 9.544 1.00 90.31 160 ASP A CA 1
ATOM 1287 C C . ASP A 1 160 ? 2.953 1.772 10.097 1.00 90.31 160 ASP A C 1
ATOM 1289 O O .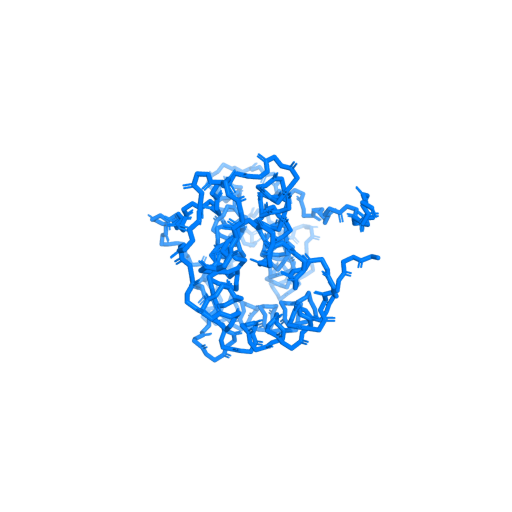 ASP A 1 160 ? 2.829 1.945 11.308 1.00 90.31 160 ASP A O 1
ATOM 1293 N N . ASP A 1 161 ? 2.886 2.781 9.231 1.00 92.00 161 ASP A N 1
ATOM 1294 C CA . ASP A 1 161 ? 2.703 4.179 9.630 1.00 92.00 161 ASP A CA 1
ATOM 1295 C C . ASP A 1 161 ? 1.304 4.426 10.200 1.00 92.00 161 ASP A C 1
ATOM 1297 O O . ASP A 1 161 ? 1.140 5.116 11.210 1.00 92.00 161 ASP A O 1
ATOM 1301 N N . MET A 1 162 ? 0.278 3.810 9.606 1.00 93.69 162 MET A N 1
ATOM 1302 C CA . MET A 1 162 ? -1.073 3.871 10.158 1.00 93.69 162 MET A CA 1
ATOM 1303 C C . MET A 1 162 ? -1.177 3.111 11.482 1.00 93.69 162 MET A C 1
ATOM 1305 O O . MET A 1 162 ? -1.820 3.597 12.415 1.00 93.69 162 MET A O 1
ATOM 1309 N N . LEU A 1 163 ? -0.539 1.943 11.594 1.00 92.00 163 LEU A N 1
ATOM 1310 C CA . LEU A 1 163 ? -0.475 1.205 12.854 1.00 92.00 163 LEU A CA 1
ATOM 1311 C C . LEU A 1 163 ? 0.201 2.043 13.935 1.00 92.00 163 LEU A C 1
ATOM 1313 O O . LEU A 1 163 ? -0.374 2.203 15.009 1.00 92.00 163 LEU A O 1
ATOM 1317 N N . GLU A 1 164 ? 1.358 2.637 13.644 1.00 92.31 164 GLU A N 1
ATOM 1318 C CA . GLU A 1 164 ? 2.047 3.543 14.563 1.00 92.31 164 GLU A CA 1
ATOM 1319 C C . GLU A 1 164 ? 1.109 4.647 15.060 1.00 92.31 164 GLU A C 1
ATOM 1321 O O . GLU A 1 164 ? 0.962 4.841 16.269 1.00 92.31 164 GLU A O 1
ATOM 1326 N N . ALA A 1 165 ? 0.434 5.340 14.140 1.00 92.94 165 ALA A N 1
ATOM 1327 C CA . ALA A 1 165 ? -0.474 6.428 14.479 1.00 92.94 165 ALA A CA 1
ATOM 1328 C C . ALA A 1 165 ? -1.637 5.962 15.375 1.00 92.94 165 ALA A C 1
ATOM 1330 O O . ALA A 1 165 ? -2.009 6.659 16.320 1.00 92.94 165 ALA A O 1
ATOM 1331 N N . ILE A 1 166 ? -2.187 4.771 15.123 1.00 92.69 166 ILE A N 1
ATOM 1332 C CA . ILE A 1 166 ? -3.242 4.167 15.948 1.00 92.69 166 ILE A CA 1
ATOM 1333 C C . ILE A 1 166 ? -2.715 3.819 17.345 1.00 92.69 166 ILE A C 1
ATOM 1335 O O . ILE A 1 166 ? -3.357 4.157 18.340 1.00 92.69 166 ILE A O 1
ATOM 1339 N N . TYR A 1 167 ? -1.540 3.194 17.438 1.00 91.38 167 TYR A N 1
ATOM 1340 C CA . TYR A 1 167 ? -0.920 2.853 18.720 1.00 91.38 167 TYR A CA 1
ATOM 1341 C C . TYR A 1 167 ? -0.626 4.095 19.562 1.00 91.38 167 TYR A C 1
ATOM 1343 O O . TYR A 1 167 ? -0.891 4.098 20.766 1.00 91.38 167 TYR A O 1
ATOM 1351 N N . TRP A 1 168 ? -0.161 5.178 18.942 1.00 91.88 168 TRP A N 1
ATOM 1352 C CA . TRP A 1 168 ? 0.014 6.456 19.630 1.00 91.88 168 TRP A CA 1
ATOM 1353 C C . TRP A 1 168 ? -1.294 7.004 20.209 1.00 91.88 168 TRP A C 1
ATOM 1355 O O . TRP A 1 168 ? -1.273 7.530 21.325 1.00 91.88 168 TRP A O 1
ATOM 1365 N N . SER A 1 169 ? -2.424 6.837 19.517 1.00 92.38 169 SER A N 1
ATOM 1366 C CA . SER A 1 169 ? -3.756 7.201 20.032 1.00 92.38 169 SER A CA 1
ATOM 1367 C C . SER A 1 169 ? -4.263 6.289 21.154 1.00 92.38 169 SER A C 1
ATOM 1369 O O . SER A 1 169 ? -5.221 6.644 21.836 1.00 92.38 169 SER A O 1
ATOM 1371 N N . PHE A 1 170 ? -3.661 5.116 21.361 1.00 91.00 170 PHE A N 1
ATOM 1372 C CA . PHE A 1 170 ? -3.966 4.265 22.517 1.00 91.00 170 PHE A CA 1
ATOM 1373 C C . PHE A 1 170 ? -3.138 4.648 23.742 1.00 91.00 170 PHE A C 1
ATOM 1375 O O . PHE A 1 170 ? -3.655 4.642 24.860 1.00 91.00 170 PHE A O 1
ATOM 1382 N N . VAL A 1 171 ? -1.857 4.972 23.529 1.00 89.19 171 VAL A N 1
ATOM 1383 C CA . VAL A 1 171 ? -0.903 5.334 24.591 1.00 89.19 171 VAL A CA 1
ATOM 1384 C C . VAL A 1 171 ? -1.170 6.739 25.116 1.00 89.19 171 VAL A C 1
ATOM 1386 O O . VAL A 1 171 ? -1.205 6.968 26.323 1.00 89.19 171 VAL A O 1
ATOM 1389 N N . THR A 1 172 ? -1.367 7.689 24.208 1.00 86.81 172 THR A N 1
ATOM 1390 C CA . THR A 1 172 ? -1.843 9.026 24.550 1.00 86.81 172 THR A CA 1
ATOM 1391 C C . THR A 1 172 ? -3.340 9.025 24.278 1.00 86.81 172 THR A C 1
ATOM 1393 O O . THR A 1 172 ? -3.689 8.695 23.151 1.00 86.81 172 THR A O 1
ATOM 1396 N N . PRO A 1 173 ? -4.223 9.338 25.247 1.00 79.12 173 PRO A N 1
ATOM 1397 C CA . PRO A 1 173 ? -5.682 9.286 25.086 1.00 79.12 173 PRO A CA 1
ATOM 1398 C C . PRO A 1 173 ? -6.165 10.390 24.131 1.00 79.12 173 PRO A C 1
ATOM 1400 O O . PRO A 1 173 ? -6.802 11.372 24.509 1.00 79.12 173 PRO A O 1
ATOM 1403 N N . ARG A 1 174 ? -5.772 10.253 22.869 1.00 82.44 174 ARG A N 1
ATOM 1404 C CA . ARG A 1 174 ? -6.040 11.127 21.741 1.00 82.44 174 ARG A CA 1
ATOM 1405 C C . ARG A 1 174 ? -7.051 10.427 20.841 1.00 82.44 174 ARG A C 1
ATOM 1407 O O . ARG A 1 174 ? -7.113 9.201 20.818 1.00 82.44 174 ARG A O 1
ATOM 1414 N N . PRO A 1 175 ? -7.817 11.183 20.045 1.00 87.69 175 PRO A N 1
ATOM 1415 C CA . PRO A 1 175 ? -8.660 10.586 19.022 1.00 87.69 175 PRO A CA 1
ATOM 1416 C C . PRO A 1 175 ? -7.854 9.673 18.088 1.00 87.69 175 PRO A C 1
ATOM 1418 O O . PRO A 1 175 ? -6.683 9.939 17.804 1.00 87.69 175 PRO A O 1
ATOM 1421 N N . LEU A 1 176 ? -8.503 8.631 17.565 1.00 91.50 176 LEU A N 1
ATOM 1422 C CA . LEU A 1 176 ? -7.961 7.845 16.456 1.00 91.50 176 LEU A CA 1
ATOM 1423 C C . LEU A 1 176 ? -7.582 8.759 15.276 1.00 91.50 176 LEU A C 1
ATOM 1425 O O . LEU A 1 176 ? -8.318 9.719 15.003 1.00 91.50 176 LEU A O 1
ATOM 1429 N N . PRO A 1 177 ? -6.481 8.466 14.556 1.00 91.50 177 PRO A N 1
ATOM 1430 C CA . PRO A 1 177 ? -6.050 9.300 13.446 1.00 91.50 177 PRO A CA 1
ATOM 1431 C C . PRO A 1 177 ? -7.103 9.338 12.326 1.00 91.50 177 PRO A C 1
ATOM 1433 O O . PRO A 1 177 ? -7.893 8.402 12.153 1.00 91.50 177 PRO A O 1
ATOM 1436 N N . PRO A 1 178 ? -7.152 10.420 11.536 1.00 89.44 178 PRO A N 1
ATOM 1437 C CA . PRO A 1 178 ? -8.024 10.467 10.377 1.00 89.44 178 PRO A CA 1
ATOM 1438 C C . PRO A 1 178 ? -7.528 9.475 9.319 1.00 89.44 178 PRO A C 1
ATOM 1440 O O . PRO A 1 178 ? -6.426 9.611 8.804 1.00 89.44 178 PRO A O 1
ATOM 1443 N N . ALA A 1 179 ? -8.368 8.519 8.927 1.00 87.19 179 ALA A N 1
ATOM 1444 C CA . ALA A 1 179 ? -8.106 7.707 7.744 1.00 87.19 179 ALA A CA 1
ATOM 1445 C C . ALA A 1 179 ? -8.761 8.350 6.524 1.00 87.19 179 ALA A C 1
ATOM 1447 O O . ALA A 1 179 ? -9.968 8.219 6.297 1.00 87.19 179 ALA A O 1
ATOM 1448 N N . ARG A 1 180 ? -7.956 9.099 5.771 1.00 86.50 180 ARG A N 1
ATOM 1449 C CA . ARG A 1 180 ? -8.351 9.726 4.510 1.00 86.50 180 ARG A CA 1
ATOM 1450 C C . ARG A 1 180 ? -7.510 9.139 3.388 1.00 86.50 180 ARG A C 1
ATOM 1452 O O . ARG A 1 180 ? -6.288 9.103 3.487 1.00 86.50 180 ARG A O 1
ATOM 1459 N N . ARG A 1 181 ? -8.191 8.692 2.338 1.00 83.06 181 ARG A N 1
ATOM 1460 C CA . ARG A 1 181 ? -7.550 8.274 1.092 1.00 83.06 181 ARG A CA 1
ATOM 1461 C C . ARG A 1 181 ? -7.029 9.492 0.351 1.00 83.06 181 ARG A C 1
ATOM 1463 O O . ARG A 1 181 ? -7.664 10.553 0.403 1.00 83.06 181 ARG A O 1
ATOM 1470 N N . HIS A 1 182 ? -5.942 9.321 -0.387 1.00 80.44 182 HIS A N 1
ATOM 1471 C CA . HIS A 1 182 ? -5.565 10.318 -1.376 1.00 80.44 182 HIS A CA 1
ATOM 1472 C C . HIS A 1 182 ? -6.650 10.448 -2.460 1.00 80.44 182 HIS A C 1
ATOM 1474 O O . HIS A 1 182 ? -7.331 9.469 -2.794 1.00 80.44 182 HIS A O 1
ATOM 1480 N N . PRO A 1 183 ? -6.860 11.662 -3.003 1.00 76.69 183 PRO A N 1
ATOM 1481 C CA . PRO A 1 183 ? -7.697 11.846 -4.178 1.00 76.69 183 PRO A CA 1
ATOM 1482 C C . PRO A 1 183 ? -7.211 10.954 -5.320 1.00 76.69 183 PRO A C 1
ATOM 1484 O O . PRO A 1 183 ? -6.014 10.691 -5.443 1.00 76.69 183 PRO A O 1
ATOM 1487 N N . ARG A 1 184 ? -8.131 10.527 -6.193 1.00 68.06 184 ARG A N 1
ATOM 1488 C CA . ARG A 1 184 ? -7.749 9.802 -7.409 1.00 68.06 184 ARG A CA 1
ATOM 1489 C C . ARG A 1 184 ? -6.753 10.630 -8.204 1.00 68.06 184 ARG A C 1
ATOM 1491 O O . ARG A 1 184 ? -7.062 11.744 -8.624 1.00 68.06 184 ARG A O 1
ATOM 1498 N N . ARG A 1 185 ? -5.574 10.059 -8.424 1.00 71.06 185 ARG A N 1
ATOM 1499 C CA . ARG A 1 185 ? -4.518 10.724 -9.171 1.00 71.06 185 ARG A CA 1
ATOM 1500 C C . ARG A 1 185 ? -4.839 10.648 -10.663 1.00 71.06 185 ARG A C 1
ATOM 1502 O O . ARG A 1 185 ? -5.281 9.619 -11.187 1.00 71.06 185 ARG A O 1
ATOM 1509 N N . LEU A 1 186 ? -4.681 11.772 -11.349 1.00 61.22 186 LEU A N 1
ATOM 1510 C CA . LEU A 1 186 ? -4.731 11.821 -12.805 1.00 61.22 186 LEU A CA 1
ATOM 1511 C C . LEU A 1 186 ? -3.360 11.390 -13.335 1.00 61.22 186 LEU A C 1
ATOM 1513 O O . LEU A 1 186 ? -2.345 11.623 -12.685 1.00 61.22 186 LEU A O 1
ATOM 1517 N N . LYS A 1 187 ? -3.333 10.730 -14.496 1.00 63.25 187 LYS A N 1
ATOM 1518 C CA . LYS A 1 187 ? -2.076 10.570 -15.234 1.00 63.25 187 LYS A CA 1
ATOM 1519 C C . LYS A 1 187 ? -1.781 11.951 -15.819 1.00 63.25 187 LYS A C 1
ATOM 1521 O O . LYS A 1 187 ? -2.591 12.424 -16.611 1.00 63.25 187 LYS A O 1
ATOM 1526 N N . VAL A 1 188 ? -0.740 12.625 -15.343 1.00 60.38 188 VAL A N 1
ATOM 1527 C CA . VAL A 1 188 ? -0.369 13.971 -15.806 1.00 60.38 188 VAL A CA 1
ATOM 1528 C C . VAL A 1 188 ? 0.869 13.836 -16.683 1.00 60.38 188 VAL A C 1
ATOM 1530 O O . VAL A 1 188 ? 1.949 14.271 -16.308 1.00 60.38 188 VAL A O 1
ATOM 1533 N N . TRP A 1 189 ? 0.723 13.136 -17.804 1.00 59.31 189 TRP A N 1
ATOM 1534 C CA . TRP A 1 189 ? 1.795 12.896 -18.769 1.00 59.31 189 TRP A CA 1
ATOM 1535 C C . TRP A 1 189 ? 1.180 12.815 -20.160 1.00 59.31 189 TRP A C 1
ATOM 1537 O O . TRP A 1 189 ? 0.216 12.026 -20.313 1.00 59.31 189 TRP A O 1
#

Organism: NCBI:txid412755

Secondary structure (DSSP, 8-state):
----HHHHHIIIIIHHHHHHHHHGGGTTHHHIIIIITTTSSSHHHHHHHHHHHHHHHHHHHHHHHHHHHHHHHHTTPPPPP-------PSSPS--HHHHHHHHHHHHHHHTT-HHHHHHIIIIIBTT-SS-TTTTSBSSHHHHHHHHHHHHHHHHHHHHHHHHHHHHHHHHTT-PPPP--PPPPPP---